Protein AF-A0A4P5XIX7-F1 (afdb_monomer_lite)

pLDDT: mean 83.9, std 16.47, range [36.38, 98.81]

Radius of gyration: 23.66 Å; chains: 1; bounding box: 92×47×56 Å

Structure (mmCIF, N/CA/C/O backbone):
data_AF-A0A4P5XIX7-F1
#
_entry.id   AF-A0A4P5XIX7-F1
#
loop_
_atom_site.group_PDB
_atom_site.id
_atom_site.type_symbol
_atom_site.label_atom_id
_atom_site.label_alt_id
_atom_site.label_comp_id
_atom_site.label_asym_id
_atom_site.label_entity_id
_atom_site.label_seq_id
_atom_site.pdbx_PDB_ins_code
_atom_site.Cartn_x
_atom_site.Cartn_y
_atom_site.Cartn_z
_atom_site.occupancy
_atom_site.B_iso_or_equiv
_atom_site.auth_seq_id
_atom_site.auth_comp_id
_atom_site.auth_asym_id
_atom_site.auth_atom_id
_atom_site.pdbx_PDB_model_num
ATOM 1 N N . MET A 1 1 ? 64.162 9.957 25.569 1.00 49.00 1 MET A N 1
ATOM 2 C CA . MET A 1 1 ? 62.850 9.818 26.236 1.00 49.00 1 MET A CA 1
ATOM 3 C C . MET A 1 1 ? 62.515 11.118 26.950 1.00 49.00 1 MET A C 1
ATOM 5 O O . MET A 1 1 ? 63.255 11.514 27.839 1.00 49.00 1 MET A O 1
ATOM 9 N N . LYS A 1 2 ? 61.442 11.793 26.528 1.00 36.38 2 LYS A N 1
ATOM 10 C CA . LYS A 1 2 ? 60.777 12.886 27.252 1.00 36.38 2 LYS A CA 1
ATOM 11 C C . LYS A 1 2 ? 59.268 12.661 27.089 1.00 36.38 2 LYS A C 1
ATOM 13 O O . LYS A 1 2 ? 58.839 12.551 25.942 1.00 36.38 2 LYS A O 1
ATOM 18 N N . PRO A 1 3 ? 58.485 12.537 28.171 1.00 46.50 3 PRO A N 1
ATOM 19 C CA . PRO A 1 3 ? 57.039 12.432 28.065 1.00 46.50 3 PRO A CA 1
ATOM 20 C C . PRO A 1 3 ? 56.465 13.833 27.833 1.00 46.50 3 PRO A C 1
ATOM 22 O O . PRO A 1 3 ? 56.773 14.761 28.578 1.00 46.50 3 PRO A O 1
ATOM 25 N N . ILE A 1 4 ? 55.648 13.994 26.793 1.00 52.25 4 ILE A N 1
ATOM 26 C CA . ILE A 1 4 ? 54.765 15.154 26.663 1.00 52.25 4 ILE A CA 1
ATOM 27 C C . ILE A 1 4 ? 53.408 14.708 27.195 1.00 52.25 4 ILE A C 1
ATOM 29 O O . ILE A 1 4 ? 52.627 14.056 26.509 1.00 52.25 4 ILE A O 1
ATOM 33 N N . THR A 1 5 ? 53.166 15.030 28.459 1.00 54.59 5 THR A N 1
ATOM 34 C CA . THR A 1 5 ? 51.846 15.056 29.080 1.00 54.59 5 THR A CA 1
ATOM 35 C C . THR A 1 5 ? 51.038 16.182 28.441 1.00 54.59 5 THR A C 1
ATOM 37 O O . THR A 1 5 ? 51.300 17.356 28.687 1.00 54.59 5 THR A O 1
ATOM 40 N N . THR A 1 6 ? 50.051 15.838 27.615 1.00 51.09 6 THR A N 1
ATOM 41 C CA . THR A 1 6 ? 48.985 16.770 27.225 1.00 51.09 6 THR A CA 1
ATOM 42 C C . THR A 1 6 ? 47.748 16.445 28.045 1.00 51.09 6 THR A C 1
ATOM 44 O O . THR A 1 6 ? 47.144 15.382 27.924 1.00 51.09 6 THR A O 1
ATOM 47 N N . ALA A 1 7 ? 47.448 17.363 28.955 1.00 46.56 7 ALA A N 1
ATOM 48 C CA . ALA A 1 7 ? 46.278 17.355 29.802 1.00 46.56 7 ALA A CA 1
ATOM 49 C C . ALA A 1 7 ? 45.048 17.871 29.038 1.00 46.56 7 ALA A C 1
ATOM 51 O O . ALA A 1 7 ? 45.153 18.776 28.215 1.00 46.56 7 ALA A O 1
ATOM 52 N N . SER A 1 8 ? 43.895 17.335 29.434 1.00 46.91 8 SER A N 1
ATOM 53 C CA . SER A 1 8 ? 42.603 18.025 29.494 1.00 46.91 8 SER A CA 1
ATOM 54 C C . SER A 1 8 ? 41.982 18.524 28.184 1.00 46.91 8 SER A C 1
ATOM 56 O O . SER A 1 8 ? 42.151 19.672 27.791 1.00 46.91 8 SER A O 1
ATOM 58 N N . ALA A 1 9 ? 41.084 17.707 27.629 1.00 44.94 9 ALA A N 1
ATOM 59 C CA . ALA A 1 9 ? 39.882 18.192 26.951 1.00 44.94 9 ALA A CA 1
ATOM 60 C C . ALA A 1 9 ? 38.659 17.542 27.619 1.00 44.94 9 ALA A C 1
ATOM 62 O O . ALA A 1 9 ? 38.122 16.535 27.166 1.00 44.94 9 ALA A O 1
ATOM 63 N N . LEU A 1 10 ? 38.281 18.095 28.771 1.00 47.22 10 LEU A N 1
ATOM 64 C CA . LEU A 1 10 ? 36.949 17.926 29.339 1.00 47.22 10 LEU A CA 1
ATOM 65 C C . LEU A 1 10 ? 36.051 19.005 28.710 1.00 47.22 10 LEU A C 1
ATOM 67 O O . LEU A 1 10 ? 36.521 20.119 28.493 1.00 47.22 10 LEU A O 1
ATOM 71 N N . VAL A 1 11 ? 34.760 18.689 28.558 1.00 42.78 11 VAL A N 1
ATOM 72 C CA . VAL A 1 11 ? 33.622 19.596 28.286 1.00 42.78 11 VAL A CA 1
ATOM 73 C C . VAL A 1 11 ? 33.247 19.774 26.804 1.00 42.78 11 VAL A C 1
ATOM 75 O O . VAL A 1 11 ? 33.810 20.604 26.104 1.00 42.78 11 VAL A O 1
ATOM 78 N N . LEU A 1 12 ? 32.228 19.031 26.344 1.00 38.41 12 LEU A N 1
ATOM 79 C CA . LEU A 1 12 ? 30.846 19.532 26.184 1.00 38.41 12 LEU A CA 1
ATOM 80 C C . LEU A 1 12 ? 29.948 18.416 25.587 1.00 38.41 12 LEU A C 1
ATOM 82 O O . LEU A 1 12 ? 29.744 18.340 24.382 1.00 38.41 12 LEU A O 1
ATOM 86 N N . VAL A 1 13 ? 29.403 17.526 26.423 1.00 49.31 13 VAL A N 1
ATOM 87 C CA . VAL A 1 13 ? 28.293 16.630 26.028 1.00 49.31 13 VAL A CA 1
ATOM 88 C C . VAL A 1 13 ? 27.171 16.809 27.045 1.00 49.31 13 VAL A C 1
ATOM 90 O O . VAL A 1 13 ? 26.978 16.001 27.945 1.00 49.31 13 VAL A O 1
ATOM 93 N N . ALA A 1 14 ? 26.477 17.937 26.957 1.00 46.91 14 ALA A N 1
ATOM 94 C CA . ALA A 1 14 ? 25.226 18.171 27.663 1.00 46.91 14 ALA A CA 1
ATOM 95 C C . ALA A 1 14 ? 24.378 19.149 26.844 1.00 46.91 14 ALA A C 1
ATOM 97 O O . ALA A 1 14 ? 24.901 20.131 26.326 1.00 46.91 14 ALA A O 1
ATOM 98 N N . ALA A 1 15 ? 23.076 18.868 26.779 1.00 39.16 15 ALA A N 1
ATOM 99 C CA . ALA A 1 15 ? 22.026 19.638 26.111 1.00 39.16 15 ALA A CA 1
ATOM 100 C C . ALA A 1 15 ? 21.822 19.430 24.594 1.00 39.16 15 ALA A C 1
ATOM 102 O O . ALA A 1 15 ? 21.484 20.367 23.881 1.00 39.16 15 ALA A O 1
ATOM 103 N N . PHE A 1 16 ? 21.820 18.179 24.125 1.00 43.12 16 PHE A N 1
ATOM 104 C CA . PHE A 1 16 ? 20.698 17.771 23.266 1.00 43.12 16 PHE A CA 1
ATOM 105 C C . PHE A 1 16 ? 19.614 17.213 24.184 1.00 43.12 16 PHE A C 1
ATOM 107 O O . PHE A 1 16 ? 19.434 16.005 24.320 1.00 43.12 16 PHE A O 1
ATOM 114 N N . ALA A 1 17 ? 18.934 18.111 24.903 1.00 44.06 17 ALA A N 1
ATOM 115 C CA . ALA A 1 17 ? 17.626 17.779 25.432 1.00 44.06 17 ALA A CA 1
ATOM 116 C C . ALA A 1 17 ? 16.786 17.445 24.203 1.00 44.06 17 ALA A C 1
ATOM 118 O O . ALA A 1 17 ? 16.511 18.320 23.384 1.00 44.06 17 ALA A O 1
ATOM 119 N N . ASN A 1 18 ? 16.506 16.156 24.028 1.00 43.44 18 ASN A N 1
ATOM 120 C CA . ASN A 1 18 ? 15.631 15.659 22.991 1.00 43.44 18 ASN A CA 1
ATOM 121 C C . ASN A 1 18 ? 14.335 16.465 23.079 1.00 43.44 18 ASN A C 1
ATOM 123 O O . ASN A 1 18 ? 13.481 16.185 23.920 1.00 43.44 18 ASN A O 1
ATOM 127 N N . ILE A 1 19 ? 14.160 17.438 22.187 1.00 39.16 19 ILE A N 1
ATOM 128 C CA . ILE A 1 19 ? 12.832 17.717 21.671 1.00 39.16 19 ILE A CA 1
ATOM 129 C C . ILE A 1 19 ? 12.496 16.423 20.940 1.00 39.16 19 ILE A C 1
ATOM 131 O O . ILE A 1 19 ? 12.791 16.259 19.759 1.00 39.16 19 ILE A O 1
ATOM 135 N N . ALA A 1 20 ? 11.998 15.441 21.693 1.00 48.22 20 ALA A N 1
ATOM 136 C CA . ALA A 1 20 ? 11.333 14.286 21.147 1.00 48.22 20 ALA A CA 1
ATOM 137 C C . ALA A 1 20 ? 10.089 14.868 20.486 1.00 48.22 20 ALA A C 1
ATOM 139 O O . ALA A 1 20 ? 9.033 14.971 21.106 1.00 48.22 20 ALA A O 1
ATOM 140 N N . ALA A 1 21 ? 10.258 15.369 19.260 1.00 57.25 21 ALA A N 1
ATOM 141 C CA . ALA A 1 21 ? 9.149 15.688 18.391 1.00 57.25 21 ALA A CA 1
ATOM 142 C C . ALA A 1 21 ? 8.264 14.449 18.441 1.00 57.25 21 ALA A C 1
ATOM 144 O O . ALA A 1 21 ? 8.763 13.352 18.158 1.00 57.25 21 ALA A O 1
ATOM 145 N N . ALA A 1 22 ? 7.037 14.625 18.942 1.00 66.50 22 ALA A N 1
ATOM 146 C CA . ALA A 1 22 ? 6.100 13.541 19.171 1.00 66.50 22 ALA A CA 1
ATOM 147 C C . ALA A 1 22 ? 6.074 12.693 17.901 1.00 66.50 22 ALA A C 1
ATOM 149 O O . ALA A 1 22 ? 5.642 13.157 16.844 1.00 66.50 22 ALA A O 1
ATOM 150 N N . GLN A 1 23 ? 6.672 11.503 17.978 1.00 74.94 23 GLN A N 1
ATOM 151 C CA . GLN A 1 23 ? 6.769 10.640 16.816 1.00 74.94 23 GLN A CA 1
ATOM 152 C C . GLN A 1 23 ? 5.346 10.237 16.436 1.00 74.94 23 GLN A C 1
ATOM 154 O O . GLN A 1 23 ? 4.524 10.028 17.335 1.00 74.94 23 GLN A O 1
ATOM 159 N N . PRO A 1 24 ? 5.032 10.126 15.137 1.00 87.38 24 PRO A N 1
ATOM 160 C CA . PRO A 1 24 ? 3.738 9.624 14.715 1.00 87.38 24 PRO A CA 1
ATOM 161 C C . PRO A 1 24 ? 3.407 8.307 15.432 1.00 87.38 24 PRO A C 1
ATOM 163 O O . PRO A 1 24 ? 4.195 7.362 15.431 1.00 87.38 24 PRO A O 1
ATOM 166 N N . GLU A 1 25 ? 2.235 8.243 16.063 1.00 94.50 25 GLU A N 1
ATOM 167 C CA . GLU A 1 25 ? 1.783 7.067 16.820 1.00 94.50 25 GLU A CA 1
ATOM 168 C C . GLU A 1 25 ? 1.271 5.940 15.913 1.00 94.50 25 GLU A C 1
ATOM 170 O O . GLU A 1 25 ? 0.718 4.940 16.370 1.00 94.50 25 GLU A O 1
ATOM 175 N N . SER A 1 26 ? 1.371 6.098 14.599 1.00 97.12 26 SER A N 1
ATOM 176 C CA . SER A 1 26 ? 0.981 5.088 13.627 1.00 97.12 26 SER A CA 1
ATOM 177 C C . SER A 1 26 ? 1.984 5.010 12.506 1.00 97.12 26 SER A C 1
ATOM 179 O O . SER A 1 26 ? 2.594 6.003 12.124 1.00 97.12 26 SER A O 1
ATOM 181 N N . ARG A 1 27 ? 2.129 3.808 11.964 1.00 97.56 27 ARG A N 1
ATOM 182 C CA . ARG A 1 27 ? 3.073 3.492 10.906 1.00 97.56 27 ARG A CA 1
ATOM 183 C C . ARG A 1 27 ? 2.343 2.840 9.746 1.00 97.56 27 ARG A C 1
ATOM 185 O O . ARG A 1 27 ? 1.534 1.940 9.965 1.00 97.56 27 ARG A O 1
ATOM 192 N N . VAL A 1 28 ? 2.659 3.271 8.533 1.00 97.75 28 VAL A N 1
ATOM 193 C CA . VAL A 1 28 ? 2.280 2.619 7.280 1.00 97.75 28 VAL A CA 1
ATOM 194 C C . VAL A 1 28 ? 3.568 2.196 6.586 1.00 97.75 28 VAL A C 1
ATOM 196 O O . VAL A 1 28 ? 4.376 3.040 6.218 1.00 97.75 28 VAL A O 1
ATOM 199 N N . GLN A 1 29 ? 3.771 0.894 6.432 1.00 98.44 29 GLN A N 1
ATOM 200 C CA . GLN A 1 29 ? 4.946 0.319 5.786 1.00 98.44 29 GLN A CA 1
ATOM 201 C C . GLN A 1 29 ? 4.549 -0.246 4.432 1.00 98.44 29 GLN A C 1
ATOM 203 O O . GLN A 1 29 ? 3.653 -1.093 4.347 1.00 98.44 29 GLN A O 1
ATOM 208 N N . LEU A 1 30 ? 5.241 0.184 3.386 1.00 98.75 30 LEU A N 1
ATOM 209 C CA . LEU A 1 30 ? 5.220 -0.500 2.109 1.00 98.75 30 LEU A CA 1
ATOM 210 C C . LEU A 1 30 ? 6.279 -1.596 2.141 1.00 98.75 30 LEU A C 1
ATOM 212 O O . LEU A 1 30 ? 7.381 -1.413 2.656 1.00 98.75 30 LEU A O 1
ATOM 216 N N . GLN A 1 31 ? 5.919 -2.766 1.633 1.00 98.81 31 GLN A N 1
ATOM 217 C CA . GLN A 1 31 ? 6.817 -3.910 1.570 1.00 98.81 31 GLN A CA 1
ATOM 218 C C . GLN A 1 31 ? 6.761 -4.535 0.188 1.00 98.81 31 GLN A C 1
ATOM 220 O O . GLN A 1 31 ? 5.714 -4.538 -0.457 1.00 98.81 31 GLN A O 1
ATOM 225 N N . VAL A 1 32 ? 7.883 -5.101 -0.224 1.00 98.81 32 VAL A N 1
ATOM 226 C CA . VAL A 1 32 ? 8.053 -5.898 -1.438 1.00 98.81 32 VAL A CA 1
ATOM 227 C C . VAL A 1 32 ? 8.444 -7.314 -1.031 1.00 98.81 32 VAL A C 1
ATOM 229 O O . VAL A 1 32 ? 9.087 -7.509 0.001 1.00 98.81 32 VAL A O 1
ATOM 232 N N . PHE A 1 33 ? 8.000 -8.319 -1.777 1.00 98.69 33 PHE A N 1
ATOM 233 C CA . PHE A 1 33 ? 8.353 -9.703 -1.477 1.00 98.69 33 PHE A CA 1
ATOM 234 C C . PHE A 1 33 ? 9.681 -10.068 -2.135 1.00 98.69 33 PHE A C 1
ATOM 236 O O . PHE A 1 33 ? 9.831 -9.932 -3.348 1.00 98.69 33 PHE A O 1
ATOM 243 N N . ASP A 1 34 ? 10.622 -10.562 -1.337 1.00 98.31 34 ASP A N 1
ATOM 244 C CA . ASP A 1 34 ? 11.872 -11.139 -1.808 1.00 98.31 34 ASP A CA 1
ATOM 245 C C . ASP A 1 34 ? 11.709 -12.663 -1.947 1.00 98.31 34 ASP A C 1
ATOM 247 O O . ASP A 1 34 ? 11.665 -13.370 -0.932 1.00 98.31 34 ASP A O 1
ATOM 251 N N . PRO A 1 35 ? 11.623 -13.205 -3.177 1.00 97.19 35 PRO A N 1
ATOM 252 C CA . PRO A 1 35 ? 11.483 -14.641 -3.380 1.00 97.19 35 PRO A CA 1
ATOM 253 C C . PRO A 1 35 ? 12.748 -15.425 -3.007 1.00 97.19 35 PRO A C 1
ATOM 255 O O . PRO A 1 35 ? 12.641 -16.607 -2.691 1.00 97.19 35 PRO A O 1
ATOM 258 N N . ALA A 1 36 ? 13.933 -14.800 -3.010 1.00 96.69 36 ALA A N 1
ATOM 259 C CA . ALA A 1 36 ? 15.178 -15.466 -2.630 1.00 96.69 36 ALA A CA 1
ATOM 260 C C . ALA A 1 36 ? 15.262 -15.674 -1.112 1.00 96.69 36 ALA A C 1
ATOM 262 O O . ALA A 1 36 ? 15.762 -16.700 -0.654 1.00 96.69 36 ALA A O 1
ATOM 263 N N . LEU A 1 37 ? 14.740 -14.720 -0.335 1.00 97.44 37 LEU A N 1
ATOM 264 C CA . LEU A 1 37 ? 14.645 -14.824 1.125 1.00 97.44 37 LEU A CA 1
ATOM 265 C C . LEU A 1 37 ? 13.329 -15.449 1.604 1.00 97.44 37 LEU A C 1
ATOM 267 O O . LEU A 1 37 ? 13.195 -15.745 2.791 1.00 97.44 37 LEU A O 1
ATOM 271 N N . ASN A 1 38 ? 12.362 -15.635 0.699 1.00 97.31 38 ASN A N 1
ATOM 272 C CA . ASN A 1 38 ? 10.987 -16.020 1.011 1.00 97.31 38 ASN A CA 1
ATOM 273 C C . ASN A 1 38 ? 10.386 -15.128 2.118 1.00 97.31 38 ASN A C 1
ATOM 275 O O . ASN A 1 38 ? 9.786 -15.611 3.081 1.00 97.31 38 ASN A O 1
ATOM 279 N N . ALA A 1 39 ? 10.608 -13.816 2.011 1.00 98.19 39 ALA A N 1
ATOM 280 C CA . ALA A 1 39 ? 10.281 -12.857 3.058 1.00 98.19 39 ALA A CA 1
ATOM 281 C C . ALA A 1 39 ? 9.812 -11.517 2.489 1.00 98.19 39 ALA A C 1
ATOM 283 O O . ALA A 1 39 ? 10.232 -11.082 1.421 1.00 98.19 39 ALA A O 1
ATOM 284 N N . TRP A 1 40 ? 8.965 -10.825 3.248 1.00 98.62 40 TRP A N 1
ATOM 285 C CA . TRP A 1 40 ? 8.597 -9.441 2.965 1.00 98.62 40 TRP A CA 1
ATOM 286 C C . TRP A 1 40 ? 9.672 -8.491 3.490 1.00 98.62 40 TRP A C 1
ATOM 288 O O . TRP A 1 40 ? 9.964 -8.481 4.688 1.00 98.62 40 TRP A O 1
ATOM 298 N N . THR A 1 41 ? 10.227 -7.669 2.607 1.00 98.56 41 THR A N 1
ATOM 299 C CA . THR A 1 41 ? 11.295 -6.705 2.896 1.00 98.56 41 THR A CA 1
ATOM 300 C C . THR A 1 41 ? 10.866 -5.295 2.472 1.00 98.56 41 THR A C 1
ATOM 302 O O . THR A 1 41 ? 9.762 -5.086 1.971 1.00 98.56 41 THR A O 1
ATOM 305 N N . ASN A 1 42 ? 11.713 -4.293 2.706 1.00 98.06 42 ASN A N 1
ATOM 306 C CA . ASN A 1 42 ? 11.527 -2.927 2.199 1.00 98.06 42 ASN A CA 1
ATOM 307 C C . ASN A 1 42 ? 12.339 -2.653 0.921 1.00 98.06 42 ASN A C 1
ATOM 309 O O . ASN A 1 42 ? 12.260 -1.559 0.368 1.00 98.06 42 ASN A O 1
ATOM 313 N N . SER A 1 43 ? 13.150 -3.609 0.469 1.00 98.44 43 SER A N 1
ATOM 314 C CA . SER A 1 43 ? 13.955 -3.466 -0.736 1.00 98.44 43 SER A CA 1
ATOM 315 C C . SER A 1 43 ? 14.276 -4.821 -1.349 1.00 98.44 43 SER A C 1
ATOM 317 O O . SER A 1 43 ? 14.610 -5.755 -0.617 1.00 98.44 43 SER A O 1
ATOM 319 N N . ILE A 1 44 ? 14.207 -4.914 -2.677 1.00 98.19 44 ILE A N 1
ATOM 320 C CA . ILE A 1 44 ? 14.632 -6.091 -3.445 1.00 98.19 44 ILE A CA 1
ATOM 321 C C . ILE A 1 44 ? 15.386 -5.677 -4.705 1.00 98.19 44 ILE A C 1
ATOM 323 O O . ILE A 1 44 ? 15.221 -4.562 -5.199 1.00 98.19 44 ILE A O 1
ATOM 327 N N . ASN A 1 45 ? 16.152 -6.611 -5.266 1.00 97.00 45 ASN A N 1
ATOM 328 C CA . ASN A 1 45 ? 16.603 -6.519 -6.650 1.00 97.00 45 ASN A CA 1
ATOM 329 C C . ASN A 1 45 ? 15.608 -7.262 -7.548 1.00 97.00 45 ASN A C 1
ATOM 331 O O . ASN A 1 45 ? 15.250 -8.401 -7.246 1.00 97.00 45 ASN A O 1
ATOM 335 N N . ALA A 1 46 ? 15.197 -6.649 -8.654 1.00 96.75 46 ALA A N 1
ATOM 336 C CA . ALA A 1 46 ? 14.333 -7.276 -9.648 1.00 96.75 46 ALA A CA 1
ATOM 337 C C . ALA A 1 46 ? 14.890 -7.051 -11.057 1.00 96.75 46 ALA A C 1
ATOM 339 O O . ALA A 1 46 ? 15.418 -5.984 -11.369 1.00 96.75 46 ALA A O 1
ATOM 340 N N . ALA A 1 47 ? 14.779 -8.064 -11.915 1.00 94.75 47 ALA A N 1
ATOM 341 C CA . ALA A 1 47 ? 15.149 -7.935 -13.320 1.00 94.75 47 ALA A CA 1
ATOM 342 C C . ALA A 1 47 ? 13.995 -7.309 -14.129 1.00 94.75 47 ALA A C 1
ATOM 344 O O . ALA A 1 47 ? 12.832 -7.502 -13.756 1.00 94.75 47 ALA A O 1
ATOM 345 N N . PRO A 1 48 ? 14.269 -6.634 -15.259 1.00 95.06 48 PRO A N 1
ATOM 346 C CA . PRO A 1 48 ? 13.234 -6.287 -16.235 1.00 95.06 48 PRO A CA 1
ATOM 347 C C . PRO A 1 48 ? 12.355 -7.498 -16.594 1.00 95.06 48 PRO A C 1
ATOM 349 O O . PRO A 1 48 ? 12.833 -8.634 -16.628 1.00 95.06 48 PRO A O 1
ATOM 352 N N . GLY A 1 49 ? 11.058 -7.276 -16.812 1.00 95.56 49 GLY A N 1
ATOM 353 C CA . GLY A 1 49 ? 10.063 -8.325 -17.069 1.00 95.56 49 GLY A CA 1
ATOM 354 C C . GLY A 1 49 ? 9.619 -9.117 -15.833 1.00 95.56 49 GLY A C 1
ATOM 355 O O . GLY A 1 49 ? 8.756 -9.989 -15.942 1.00 95.56 49 GLY A O 1
ATOM 356 N N . SER A 1 50 ? 10.194 -8.853 -14.654 1.00 97.38 50 SER A N 1
ATOM 357 C CA . SER A 1 50 ? 9.805 -9.551 -13.426 1.00 97.38 50 SER A CA 1
ATOM 358 C C . SER A 1 50 ? 8.436 -9.106 -12.925 1.00 97.38 50 SER A C 1
ATOM 360 O O . SER A 1 50 ? 8.002 -7.970 -13.111 1.00 97.38 50 SER A O 1
ATOM 362 N N . ARG A 1 51 ? 7.792 -10.001 -12.180 1.00 98.06 51 ARG A N 1
ATOM 363 C CA . ARG A 1 51 ? 6.642 -9.684 -11.339 1.00 98.06 51 ARG A CA 1
ATOM 364 C C . ARG A 1 51 ? 7.107 -9.461 -9.906 1.00 98.06 51 ARG A C 1
ATOM 366 O O . ARG A 1 51 ? 7.704 -10.355 -9.313 1.00 98.06 51 ARG A O 1
ATOM 373 N N . VAL A 1 52 ? 6.795 -8.297 -9.349 1.00 98.62 52 VAL A N 1
ATOM 374 C CA . VAL A 1 52 ? 7.128 -7.925 -7.972 1.00 98.62 52 VAL A CA 1
ATOM 375 C C . VAL A 1 52 ? 5.859 -7.810 -7.144 1.00 98.62 52 VAL A C 1
ATOM 377 O O . VAL A 1 52 ? 5.034 -6.924 -7.362 1.00 98.62 52 VAL A O 1
ATOM 380 N N . GLU A 1 53 ? 5.713 -8.691 -6.162 1.00 98.75 53 GLU A N 1
ATOM 381 C CA . GLU A 1 53 ? 4.638 -8.614 -5.177 1.00 98.75 53 GLU A CA 1
ATOM 382 C C . GLU A 1 53 ? 4.930 -7.495 -4.176 1.00 98.75 53 GLU A C 1
ATOM 384 O O . GLU A 1 53 ? 6.051 -7.369 -3.678 1.00 98.75 53 GLU A O 1
ATOM 389 N N . TRP A 1 54 ? 3.917 -6.700 -3.845 1.00 98.75 54 TRP A N 1
ATOM 390 C CA . TRP A 1 54 ? 4.020 -5.636 -2.853 1.00 98.75 54 TRP A CA 1
ATOM 391 C C . TRP A 1 54 ? 2.783 -5.596 -1.95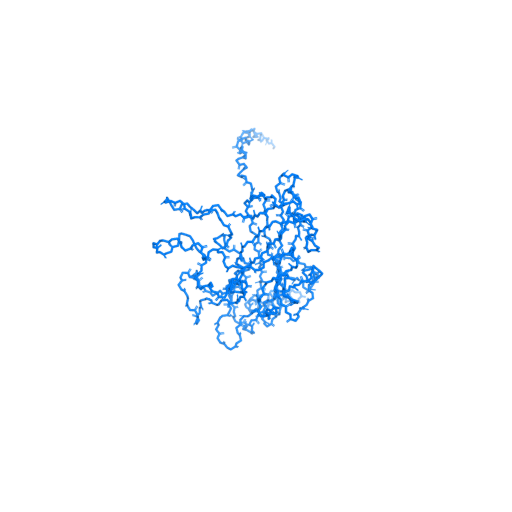8 1.00 98.75 54 TRP A C 1
ATOM 393 O O . TRP A 1 54 ? 1.703 -6.069 -2.318 1.00 98.75 54 TRP A O 1
ATOM 403 N N . ARG A 1 55 ? 2.926 -5.032 -0.762 1.00 98.38 55 ARG A N 1
ATOM 404 C CA . ARG A 1 55 ? 1.828 -4.893 0.197 1.00 98.38 55 ARG A CA 1
ATOM 405 C C . ARG A 1 55 ? 1.968 -3.652 1.059 1.00 98.38 55 ARG A C 1
ATOM 407 O O . ARG A 1 55 ? 3.030 -3.037 1.121 1.00 98.38 55 ARG A O 1
ATOM 414 N N . VAL A 1 56 ? 0.882 -3.320 1.744 1.00 98.19 56 VAL A N 1
ATOM 415 C CA . VAL A 1 56 ? 0.810 -2.213 2.699 1.00 98.19 56 VAL A CA 1
ATOM 416 C C . VAL A 1 56 ? 0.447 -2.781 4.058 1.00 98.19 56 VAL A C 1
ATOM 418 O O . VAL A 1 56 ? -0.563 -3.474 4.197 1.00 98.19 56 VAL A O 1
ATOM 421 N N . ARG A 1 57 ? 1.270 -2.476 5.056 1.00 97.56 57 ARG A N 1
ATOM 422 C CA . ARG A 1 57 ? 1.128 -2.936 6.435 1.00 97.56 57 ARG A CA 1
ATOM 423 C C . ARG A 1 57 ? 0.965 -1.747 7.366 1.00 97.56 57 ARG A C 1
ATOM 425 O O . ARG A 1 57 ? 1.646 -0.742 7.191 1.00 97.56 57 ARG A O 1
ATOM 432 N N . VAL A 1 58 ? 0.093 -1.859 8.360 1.00 97.06 58 VAL A N 1
ATOM 433 C CA . VAL A 1 58 ? -0.146 -0.789 9.331 1.00 97.06 58 VAL A CA 1
ATOM 434 C C . VAL A 1 58 ? 0.039 -1.261 10.765 1.00 97.06 58 VAL A C 1
ATOM 436 O O . VAL A 1 58 ? -0.285 -2.401 11.105 1.00 97.06 58 VAL A O 1
ATOM 439 N N . SER A 1 59 ? 0.546 -0.362 11.604 1.00 97.62 59 SER A N 1
ATOM 440 C CA . SER A 1 59 ? 0.753 -0.595 13.035 1.00 97.62 59 SER A CA 1
ATOM 441 C C . SER A 1 59 ? 0.459 0.669 13.843 1.00 97.62 59 SER A C 1
ATOM 443 O O . SER A 1 59 ? 0.767 1.776 13.402 1.00 97.62 59 SER A O 1
ATOM 445 N N . TYR A 1 60 ? -0.086 0.506 15.045 1.00 97.50 60 TYR A N 1
ATOM 446 C CA . TYR A 1 60 ? -0.166 1.529 16.082 1.00 97.50 60 TYR A CA 1
ATOM 447 C C . TYR A 1 60 ? 1.078 1.422 16.962 1.00 97.50 60 TYR A C 1
ATOM 449 O O . TYR A 1 60 ? 1.331 0.380 17.553 1.00 97.50 60 TYR A O 1
ATOM 457 N N . THR A 1 61 ? 1.869 2.479 17.062 1.00 96.56 61 THR A N 1
ATOM 458 C CA . THR A 1 61 ? 3.098 2.516 17.872 1.00 96.56 61 THR A CA 1
ATOM 459 C C . THR A 1 61 ? 3.001 3.499 19.036 1.00 96.56 61 THR A C 1
ATOM 461 O O . THR A 1 61 ? 3.999 3.747 19.708 1.00 96.56 61 THR A O 1
ATOM 464 N N . GLY A 1 62 ? 1.820 4.083 19.262 1.00 95.31 62 GLY A N 1
ATOM 465 C CA . GLY A 1 62 ? 1.566 4.975 20.388 1.00 95.31 62 GLY A CA 1
ATOM 466 C C . GLY A 1 62 ? 1.413 4.242 21.720 1.00 95.31 62 GLY A C 1
ATOM 467 O O . GLY A 1 62 ? 1.433 3.013 21.803 1.00 95.31 62 GLY A O 1
ATOM 468 N N . THR A 1 63 ? 1.259 5.019 22.788 1.00 95.62 63 THR A N 1
ATOM 469 C CA . THR A 1 63 ? 1.223 4.517 24.171 1.00 95.62 63 THR A CA 1
ATOM 470 C C . THR A 1 63 ? -0.192 4.261 24.695 1.00 95.62 63 THR A C 1
ATOM 472 O O . THR A 1 63 ? -0.341 3.730 25.795 1.00 95.62 63 THR A O 1
ATOM 475 N N . ASN A 1 64 ? -1.243 4.609 23.938 1.00 95.38 64 ASN A N 1
ATOM 476 C CA . ASN A 1 64 ? -2.624 4.398 24.368 1.00 95.38 64 ASN A CA 1
ATOM 477 C C . ASN A 1 64 ? -2.998 2.910 24.317 1.00 95.38 64 ASN A C 1
ATOM 479 O O . ASN A 1 64 ? -3.240 2.344 23.252 1.00 95.38 64 ASN A O 1
ATOM 483 N N . THR A 1 65 ? -3.109 2.288 25.487 1.00 95.75 65 THR A N 1
ATOM 484 C CA . THR A 1 65 ? -3.426 0.862 25.639 1.00 95.75 65 THR A CA 1
ATOM 485 C C . THR A 1 65 ? -4.896 0.514 25.397 1.00 95.75 65 THR A C 1
ATOM 487 O O . THR A 1 65 ? -5.225 -0.666 25.324 1.00 95.75 65 THR A O 1
ATOM 490 N N . ASN A 1 66 ? -5.782 1.505 25.241 1.00 96.19 66 ASN A N 1
ATOM 491 C CA . ASN A 1 66 ? -7.190 1.262 24.907 1.00 96.19 66 ASN A CA 1
ATOM 492 C C . ASN A 1 66 ? -7.401 0.975 23.411 1.00 96.19 66 ASN A C 1
ATOM 494 O O . ASN A 1 66 ? -8.485 0.554 23.013 1.00 96.19 66 ASN A O 1
ATOM 498 N N . VAL A 1 67 ? -6.395 1.222 22.566 1.00 96.94 67 VAL A N 1
ATOM 499 C CA . VAL A 1 67 ? -6.449 0.902 21.136 1.00 96.94 67 VAL A CA 1
ATOM 500 C C . VAL A 1 67 ? -6.403 -0.614 20.945 1.00 96.94 67 VAL A C 1
ATOM 502 O O . VAL A 1 67 ? -5.496 -1.273 21.445 1.00 96.94 67 VAL A O 1
ATOM 505 N N . PHE A 1 68 ? -7.353 -1.170 20.188 1.00 96.06 68 PHE A N 1
ATOM 506 C CA . PHE A 1 68 ? -7.433 -2.625 19.983 1.00 96.06 68 PHE A CA 1
ATOM 507 C C . PHE A 1 68 ? -7.690 -3.063 18.533 1.00 96.06 68 PHE A C 1
ATOM 509 O O . PHE A 1 68 ? -7.557 -4.249 18.236 1.00 96.06 68 PHE A O 1
ATOM 516 N N . ALA A 1 69 ? -8.057 -2.152 17.627 1.00 95.19 69 ALA A N 1
ATOM 517 C CA . ALA A 1 69 ? -8.287 -2.469 16.216 1.00 95.19 69 ALA A CA 1
ATOM 518 C C . ALA A 1 69 ? -8.063 -1.251 15.310 1.00 95.19 69 ALA A C 1
ATOM 520 O O . ALA A 1 69 ? -8.242 -0.110 15.744 1.00 95.19 69 ALA A O 1
ATOM 521 N N . LEU A 1 70 ? -7.743 -1.481 14.034 1.00 94.31 70 LEU A N 1
ATOM 522 C CA . LEU A 1 70 ? -7.768 -0.429 13.016 1.00 94.31 70 LEU A CA 1
ATOM 523 C C . LEU A 1 70 ? -9.195 0.126 12.875 1.00 94.31 70 LEU A C 1
ATOM 525 O O . LEU A 1 70 ? -10.154 -0.627 12.715 1.00 94.31 70 LEU A O 1
ATOM 529 N N . GLY A 1 71 ? -9.342 1.448 12.924 1.00 92.62 71 GLY A N 1
ATOM 530 C CA . GLY A 1 71 ? -10.594 2.131 12.597 1.00 92.62 71 GLY A CA 1
ATOM 531 C C . GLY A 1 71 ? -10.691 2.429 11.104 1.00 92.62 71 GLY A C 1
ATOM 532 O O . GLY A 1 71 ? -11.660 2.052 10.441 1.00 92.62 71 GLY A O 1
ATOM 533 N N . GLY A 1 72 ? -9.665 3.076 10.557 1.00 91.31 72 GLY A N 1
ATOM 534 C CA . GLY A 1 72 ? -9.715 3.588 9.196 1.00 91.31 72 GLY A CA 1
ATOM 535 C C . GLY A 1 72 ? -8.434 4.262 8.732 1.00 91.31 72 GLY A C 1
ATOM 536 O O . GLY A 1 72 ? -7.821 5.030 9.473 1.00 91.31 72 GLY A O 1
ATOM 537 N N . LEU A 1 73 ? -8.087 4.012 7.475 1.00 91.31 73 LEU A N 1
ATOM 538 C CA . LEU A 1 73 ? -7.032 4.669 6.722 1.00 91.31 73 LEU A CA 1
ATOM 539 C C . LEU A 1 73 ? -7.499 4.870 5.274 1.00 91.31 73 LEU A C 1
ATOM 541 O O . LEU A 1 73 ? -8.069 3.964 4.661 1.00 91.31 73 LEU A O 1
ATOM 545 N N . ARG A 1 74 ? -7.217 6.048 4.717 1.00 90.81 74 ARG A N 1
ATOM 546 C CA . ARG A 1 74 ? -7.295 6.324 3.275 1.00 90.81 74 ARG A CA 1
ATOM 547 C C . ARG A 1 74 ? -5.935 6.784 2.792 1.00 90.81 74 ARG A C 1
ATOM 549 O O . ARG A 1 74 ? -5.292 7.547 3.506 1.00 90.81 74 ARG A O 1
ATOM 556 N N . TYR A 1 75 ? -5.516 6.299 1.630 1.00 92.94 75 TYR A N 1
ATOM 557 C CA . TYR A 1 75 ? -4.185 6.558 1.086 1.00 92.94 75 TYR A CA 1
ATOM 558 C C . TYR A 1 75 ? -4.118 6.224 -0.409 1.00 92.94 75 TYR A C 1
ATOM 560 O O . TYR A 1 75 ? -4.965 5.489 -0.922 1.00 92.94 75 TYR A O 1
ATOM 568 N N . GLN A 1 76 ? -3.116 6.746 -1.118 1.00 94.19 76 GLN A N 1
ATOM 569 C CA . GLN A 1 76 ? -2.877 6.444 -2.534 1.00 94.19 76 GLN A CA 1
ATOM 570 C C . GLN A 1 76 ? -1.425 5.992 -2.727 1.00 94.19 76 GLN A C 1
ATOM 572 O O . GLN A 1 76 ? -0.535 6.838 -2.709 1.00 94.19 76 GLN A O 1
ATOM 577 N N . PRO A 1 77 ? -1.163 4.684 -2.906 1.00 96.81 77 PRO A N 1
ATOM 578 C CA . PRO A 1 77 ? 0.160 4.210 -3.288 1.00 96.81 77 PRO A CA 1
ATOM 579 C C . PRO A 1 77 ? 0.614 4.829 -4.610 1.00 96.81 77 PRO A C 1
ATOM 581 O O . PRO A 1 77 ? -0.156 4.872 -5.577 1.00 96.81 77 PRO A O 1
ATOM 584 N N . THR A 1 78 ? 1.863 5.266 -4.666 1.00 96.94 78 THR A N 1
ATOM 585 C CA . THR A 1 78 ? 2.528 5.760 -5.870 1.00 96.94 78 THR A CA 1
ATOM 586 C C . THR A 1 78 ? 3.789 4.959 -6.142 1.00 96.94 78 THR A C 1
ATOM 588 O O . THR A 1 78 ? 4.378 4.371 -5.240 1.00 96.94 78 THR A O 1
ATOM 591 N N . PHE A 1 79 ? 4.191 4.934 -7.406 1.00 97.94 79 PHE A N 1
ATOM 592 C CA . PHE A 1 79 ? 5.399 4.275 -7.874 1.00 97.94 79 PHE A CA 1
ATOM 593 C C . PHE A 1 79 ? 6.162 5.282 -8.721 1.00 97.94 79 PHE A C 1
ATOM 595 O O . PHE A 1 79 ? 5.595 5.799 -9.686 1.00 97.94 79 PHE A O 1
ATOM 602 N N . SER A 1 80 ? 7.400 5.590 -8.349 1.00 96.69 80 SER A N 1
ATOM 603 C CA . SER A 1 80 ? 8.277 6.490 -9.105 1.00 96.69 80 SER A CA 1
ATOM 604 C C . SER A 1 80 ? 9.079 5.742 -10.171 1.00 96.69 80 SER A C 1
ATOM 606 O O . SER A 1 80 ? 9.241 4.526 -10.094 1.00 96.69 80 SER A O 1
ATOM 608 N N . ASN A 1 81 ? 9.621 6.479 -11.144 1.00 95.31 81 ASN A N 1
ATOM 609 C CA . ASN A 1 81 ? 10.515 5.958 -12.188 1.00 95.31 81 ASN A CA 1
ATOM 610 C C . ASN A 1 81 ? 9.933 4.762 -12.955 1.00 95.31 81 ASN A C 1
ATOM 612 O O . ASN A 1 81 ? 10.652 3.842 -13.349 1.00 95.31 81 ASN A O 1
ATOM 616 N N . ILE A 1 82 ? 8.616 4.783 -13.141 1.00 96.00 82 ILE A N 1
ATOM 617 C CA . ILE A 1 82 ? 7.889 3.784 -13.913 1.00 96.00 82 ILE A CA 1
ATOM 618 C C . ILE A 1 82 ? 8.181 3.990 -15.398 1.00 96.00 82 ILE A C 1
ATOM 620 O O . ILE A 1 82 ? 8.160 5.117 -15.889 1.00 96.00 82 ILE A O 1
ATOM 624 N N . ASP A 1 83 ? 8.400 2.906 -16.129 1.00 94.19 83 ASP A N 1
ATOM 625 C CA . ASP A 1 83 ? 8.365 2.936 -17.585 1.00 94.19 83 ASP A CA 1
ATOM 626 C C . ASP A 1 83 ? 6.920 3.113 -18.069 1.00 94.19 83 ASP A C 1
ATOM 628 O O . ASP A 1 83 ? 6.065 2.256 -17.852 1.00 94.19 83 ASP A O 1
ATOM 632 N N . ASN A 1 84 ? 6.649 4.258 -18.692 1.00 91.38 84 ASN A N 1
ATOM 633 C CA . ASN A 1 84 ? 5.339 4.646 -19.216 1.00 91.38 84 ASN A CA 1
ATOM 634 C C . ASN A 1 84 ? 5.329 4.735 -20.750 1.00 91.38 84 ASN A C 1
ATOM 636 O O . ASN A 1 84 ? 4.403 5.323 -21.305 1.00 91.38 84 ASN A O 1
ATOM 640 N N . THR A 1 85 ? 6.352 4.206 -21.426 1.00 87.44 85 THR A N 1
ATOM 641 C CA . THR A 1 85 ? 6.543 4.378 -22.871 1.00 87.44 85 THR A CA 1
ATOM 642 C C . THR A 1 85 ? 6.568 3.042 -23.610 1.00 87.44 85 THR A C 1
ATOM 644 O O . THR A 1 85 ? 6.968 2.015 -23.073 1.00 87.44 85 THR A O 1
ATOM 647 N N . GLY A 1 86 ? 6.143 3.050 -24.875 1.00 84.94 86 GLY A N 1
ATOM 648 C CA . GLY A 1 86 ? 6.210 1.869 -25.740 1.00 84.94 86 GLY A CA 1
ATOM 649 C C . GLY A 1 86 ? 5.180 0.766 -25.425 1.00 84.94 86 GLY A C 1
ATOM 650 O O . GLY A 1 86 ? 4.236 0.977 -24.665 1.00 84.94 86 GLY A O 1
ATOM 651 N N . PRO A 1 87 ? 5.309 -0.413 -26.065 1.00 84.44 87 PRO A N 1
ATOM 652 C CA . PRO A 1 87 ? 4.320 -1.493 -25.968 1.00 84.44 87 PRO A CA 1
ATOM 653 C C . PRO A 1 87 ? 4.433 -2.344 -24.693 1.00 84.44 87 PRO A C 1
ATOM 655 O O . PRO A 1 87 ? 3.477 -3.031 -24.347 1.00 84.44 87 PRO A O 1
ATOM 658 N N . ASN A 1 88 ? 5.580 -2.305 -24.007 1.00 89.44 88 ASN A N 1
ATOM 659 C CA . ASN A 1 88 ? 5.881 -3.128 -22.834 1.00 89.44 88 ASN A CA 1
ATOM 660 C C . ASN A 1 88 ? 6.207 -2.229 -21.637 1.00 89.44 88 ASN A C 1
ATOM 662 O O . ASN A 1 88 ? 7.342 -2.223 -21.186 1.00 89.44 88 ASN A O 1
ATOM 666 N N . PHE A 1 89 ? 5.244 -1.450 -21.155 1.00 94.00 89 PHE A N 1
ATOM 667 C CA . PHE A 1 89 ? 5.425 -0.557 -20.007 1.00 94.00 89 PHE A CA 1
ATOM 668 C C . PHE A 1 89 ? 5.263 -1.292 -18.661 1.00 94.00 89 PHE A C 1
ATOM 670 O O . PHE A 1 89 ? 4.696 -2.384 -18.601 1.00 94.00 89 PHE A O 1
ATOM 677 N N . ASP A 1 90 ? 5.708 -0.673 -17.565 1.00 96.62 90 ASP A N 1
ATOM 678 C CA . ASP A 1 90 ? 5.440 -1.166 -16.206 1.00 96.62 90 ASP A CA 1
ATOM 679 C C . ASP A 1 90 ? 3.937 -1.108 -15.919 1.00 96.62 90 ASP A C 1
ATOM 681 O O . ASP A 1 90 ? 3.340 -0.051 -16.113 1.00 96.62 90 ASP A O 1
ATOM 685 N N . ASP A 1 91 ? 3.305 -2.161 -15.401 1.00 96.81 91 ASP A N 1
ATOM 686 C CA . ASP A 1 91 ? 1.867 -2.165 -15.087 1.00 96.81 91 ASP A CA 1
ATOM 687 C C . ASP A 1 91 ? 1.532 -2.846 -13.761 1.00 96.81 91 ASP A C 1
ATOM 689 O O . ASP A 1 91 ? 2.343 -3.559 -13.181 1.00 96.81 91 ASP A O 1
ATOM 693 N N . LEU A 1 92 ? 0.322 -2.631 -13.254 1.00 97.81 92 LEU A N 1
ATOM 694 C CA . LEU A 1 92 ? -0.164 -3.335 -12.070 1.00 97.81 92 LEU A CA 1
ATOM 695 C C . LEU A 1 92 ? -0.967 -4.569 -12.479 1.00 97.81 92 LEU A C 1
ATOM 697 O O . LEU A 1 92 ? -1.748 -4.540 -13.428 1.00 97.81 92 LEU A O 1
ATOM 701 N N . ALA A 1 93 ? -0.788 -5.661 -11.738 1.00 97.88 93 ALA A N 1
ATOM 702 C CA . ALA A 1 93 ? -1.563 -6.877 -11.949 1.00 97.88 93 ALA A CA 1
ATOM 703 C C . ALA A 1 93 ? -3.075 -6.636 -11.729 1.00 97.88 93 ALA A C 1
ATOM 705 O O . ALA A 1 93 ? -3.455 -5.697 -11.020 1.00 97.88 93 ALA A O 1
ATOM 706 N N . PRO A 1 94 ? -3.958 -7.487 -12.291 1.00 97.19 94 PRO A N 1
ATOM 707 C CA . PRO A 1 94 ? -5.397 -7.247 -12.287 1.00 97.19 94 PRO A CA 1
ATOM 708 C C . PRO A 1 94 ? -6.001 -7.028 -10.898 1.00 97.19 94 PRO A C 1
ATOM 710 O O . PRO A 1 94 ? -5.734 -7.763 -9.940 1.00 97.19 94 PRO A O 1
ATOM 713 N N . TRP A 1 95 ? -6.898 -6.048 -10.806 1.00 95.50 95 TRP A N 1
ATOM 714 C CA . TRP A 1 95 ? -7.659 -5.797 -9.591 1.00 95.50 95 TRP A CA 1
ATOM 715 C C . TRP A 1 95 ? -8.764 -6.833 -9.406 1.00 95.50 95 TRP A C 1
ATOM 717 O O . TRP A 1 95 ? -9.574 -7.088 -10.302 1.00 95.50 95 TRP A O 1
ATOM 727 N N . ARG A 1 96 ? -8.840 -7.397 -8.203 1.00 93.25 96 ARG A N 1
ATOM 728 C CA . ARG A 1 96 ? -9.906 -8.302 -7.786 1.00 93.25 96 ARG A CA 1
ATOM 729 C C . ARG A 1 96 ? -11.245 -7.598 -7.960 1.00 93.25 96 ARG A C 1
ATOM 731 O O . ARG A 1 96 ? -11.414 -6.452 -7.547 1.00 93.25 96 ARG A O 1
ATOM 738 N N . ASN A 1 97 ? -12.176 -8.281 -8.625 1.00 89.56 97 ASN A N 1
ATOM 739 C CA . ASN A 1 97 ? -13.497 -7.747 -8.951 1.00 89.56 97 ASN A CA 1
ATOM 740 C C . ASN A 1 97 ? -13.454 -6.362 -9.646 1.00 89.56 97 ASN A C 1
ATOM 742 O O . ASN A 1 97 ? -14.238 -5.466 -9.324 1.00 89.56 97 ASN A O 1
ATOM 746 N N . GLY A 1 98 ? -12.482 -6.152 -10.544 1.00 89.62 98 GLY A N 1
ATOM 747 C CA . GLY A 1 98 ? -12.316 -4.894 -11.282 1.00 89.62 98 GLY A CA 1
ATOM 748 C C . GLY A 1 98 ? -11.965 -3.692 -10.401 1.00 89.62 98 GLY A C 1
ATOM 749 O O . GLY A 1 98 ? -12.188 -2.557 -10.806 1.00 89.62 98 GLY A O 1
ATOM 750 N N . GLY A 1 99 ? -11.465 -3.930 -9.184 1.00 88.44 99 GLY A N 1
ATOM 751 C CA . GLY A 1 99 ? -11.089 -2.880 -8.240 1.00 88.44 99 GLY A CA 1
ATOM 752 C C . GLY A 1 99 ? -12.221 -2.418 -7.335 1.00 88.44 99 GLY A C 1
ATOM 753 O O . GLY A 1 99 ? -11.991 -1.557 -6.490 1.00 88.44 99 GLY A O 1
ATOM 754 N N . ASN A 1 100 ? -13.422 -2.986 -7.459 1.00 86.44 100 ASN A N 1
ATOM 755 C CA . ASN A 1 100 ? -14.519 -2.699 -6.540 1.00 86.44 100 ASN A CA 1
ATOM 756 C C . ASN A 1 100 ? -14.177 -3.195 -5.135 1.00 86.44 100 ASN A C 1
ATOM 758 O O . ASN A 1 100 ? -14.011 -4.393 -4.922 1.00 86.44 100 ASN A O 1
ATOM 762 N N . GLN A 1 101 ? -14.128 -2.280 -4.170 1.00 76.44 101 GLN A N 1
ATOM 763 C CA . GLN A 1 101 ? -13.863 -2.595 -2.769 1.00 76.44 101 GLN A CA 1
ATOM 764 C C . GLN A 1 101 ? -15.161 -2.674 -1.957 1.00 76.44 101 GLN A C 1
ATOM 766 O O . GLN A 1 101 ? -16.010 -1.783 -2.037 1.00 76.44 101 GLN A O 1
ATOM 771 N N . GLY A 1 102 ? -15.297 -3.698 -1.109 1.00 73.44 102 GLY A N 1
ATOM 772 C CA . GLY A 1 102 ? -16.323 -3.715 -0.063 1.00 73.44 102 GLY A CA 1
ATOM 773 C C . GLY A 1 102 ? -16.789 -5.105 0.347 1.00 73.44 102 GLY A C 1
ATOM 774 O O . GLY A 1 102 ? -17.173 -5.910 -0.488 1.00 73.44 102 GLY A O 1
ATOM 775 N N . ASN A 1 103 ? -16.873 -5.361 1.652 1.00 65.50 103 ASN A N 1
ATOM 776 C CA . ASN A 1 103 ? -17.204 -6.687 2.194 1.00 65.50 103 ASN A CA 1
ATOM 777 C C . ASN A 1 103 ? -18.585 -7.218 1.790 1.00 65.50 103 ASN A C 1
ATOM 779 O O . ASN A 1 103 ? -18.793 -8.425 1.812 1.00 65.50 103 ASN A O 1
ATOM 783 N N . GLY A 1 104 ? -19.520 -6.331 1.432 1.00 66.62 104 GLY A N 1
ATOM 784 C CA . GLY A 1 104 ? -20.834 -6.718 0.913 1.00 66.62 104 GLY A CA 1
ATOM 785 C C . GLY A 1 104 ? -20.812 -7.218 -0.535 1.00 66.62 104 GLY A C 1
ATOM 786 O O . GLY A 1 104 ? -21.834 -7.685 -1.024 1.00 66.62 104 GLY A O 1
ATOM 787 N N . ILE A 1 105 ? -19.673 -7.117 -1.226 1.00 76.69 105 ILE A N 1
ATOM 788 C CA . ILE A 1 105 ? -19.492 -7.597 -2.593 1.00 76.69 105 ILE A CA 1
ATOM 789 C C . ILE A 1 105 ? -18.692 -8.905 -2.523 1.00 76.69 105 ILE A C 1
ATOM 791 O O . ILE A 1 105 ? -17.517 -8.867 -2.137 1.00 76.69 105 ILE A O 1
ATOM 795 N N . PRO A 1 106 ? -19.291 -10.059 -2.869 1.00 79.88 106 PRO A N 1
ATOM 796 C CA . PRO A 1 106 ? -18.594 -11.340 -2.860 1.00 79.88 106 PRO A CA 1
ATOM 797 C C . PRO A 1 106 ? -17.286 -11.285 -3.657 1.00 79.88 106 PRO A C 1
ATOM 799 O O . PRO A 1 106 ? -17.232 -10.684 -4.727 1.00 79.88 106 PRO A O 1
ATOM 802 N N . ASN A 1 107 ? -16.230 -11.915 -3.133 1.00 82.62 107 ASN A N 1
ATOM 803 C CA . ASN A 1 107 ? -14.916 -12.021 -3.781 1.00 82.62 107 ASN A CA 1
ATOM 804 C C . ASN A 1 107 ? -14.255 -10.679 -4.150 1.00 82.62 107 ASN A C 1
ATOM 806 O O . ASN A 1 107 ? -13.436 -10.632 -5.059 1.00 82.62 107 ASN A O 1
ATOM 810 N N . SER A 1 108 ? -14.583 -9.585 -3.461 1.00 84.06 108 SER A N 1
ATOM 811 C CA . SER A 1 108 ? -13.988 -8.257 -3.697 1.00 84.06 108 SER A CA 1
ATOM 812 C C . SER A 1 108 ? -12.715 -7.976 -2.890 1.00 84.06 108 SER A C 1
ATOM 814 O O . SER A 1 108 ? -12.077 -6.942 -3.069 1.00 84.06 108 SER A O 1
ATOM 816 N N . MET A 1 109 ? -12.340 -8.879 -1.982 1.00 87.88 109 MET A N 1
ATOM 817 C CA . MET A 1 109 ? -11.204 -8.707 -1.078 1.00 87.88 109 MET A CA 1
ATOM 818 C C . MET A 1 109 ? -10.354 -9.972 -0.999 1.00 87.88 109 MET A C 1
ATOM 820 O O . MET A 1 109 ? -10.826 -11.076 -1.277 1.00 87.88 109 MET A O 1
ATOM 824 N N . LEU A 1 110 ? -9.099 -9.793 -0.604 1.00 92.44 110 LEU A N 1
ATOM 825 C CA . LEU A 1 110 ? -8.163 -10.852 -0.250 1.00 92.44 110 LEU A CA 1
ATOM 826 C C . LEU A 1 110 ? -8.409 -11.311 1.188 1.00 92.44 110 LEU A C 1
ATOM 828 O O . LEU A 1 110 ? -8.617 -10.488 2.071 1.00 92.44 110 LEU A O 1
ATOM 832 N N . SER A 1 111 ? -8.332 -12.607 1.453 1.00 92.19 111 SER A N 1
ATOM 833 C CA . SER A 1 111 ? -8.237 -13.145 2.811 1.00 92.19 111 SER A CA 1
ATOM 834 C C . SER A 1 111 ? -6.957 -12.680 3.517 1.00 92.19 111 SER A C 1
ATOM 836 O O . SER A 1 111 ? -5.981 -12.283 2.878 1.00 92.19 111 SER A O 1
ATOM 838 N N . ALA A 1 112 ? -6.927 -12.776 4.849 1.00 91.38 112 ALA A N 1
ATOM 839 C CA . ALA A 1 112 ? -5.718 -12.490 5.624 1.00 91.38 112 ALA A CA 1
ATOM 840 C C . ALA A 1 112 ? -4.529 -13.374 5.192 1.00 91.38 112 ALA A C 1
ATOM 842 O O . ALA A 1 112 ? -3.411 -12.884 5.057 1.00 91.38 112 ALA A O 1
ATOM 843 N N . ALA A 1 113 ? -4.780 -14.654 4.891 1.00 94.69 113 ALA A N 1
ATOM 844 C CA . ALA A 1 113 ? -3.753 -15.578 4.408 1.00 94.69 113 ALA A CA 1
ATOM 845 C C . ALA A 1 113 ? -3.176 -15.150 3.048 1.00 94.69 113 ALA A C 1
ATOM 847 O O . ALA A 1 113 ? -1.964 -15.189 2.848 1.00 94.69 113 ALA A O 1
ATOM 848 N N . GLU A 1 114 ? -4.023 -14.687 2.125 1.00 96.62 114 GLU A N 1
ATOM 849 C CA . GLU A 1 114 ? -3.570 -14.121 0.849 1.00 96.62 114 GLU A CA 1
ATOM 850 C C . GLU A 1 114 ? -2.756 -12.832 1.040 1.00 96.62 114 GLU A C 1
ATOM 852 O O . GLU A 1 114 ? -1.817 -12.599 0.283 1.00 96.62 114 GLU A O 1
ATOM 857 N N . GLY A 1 115 ? -3.079 -12.008 2.043 1.00 95.94 115 GLY A N 1
ATOM 858 C CA . GLY A 1 115 ? -2.307 -10.807 2.383 1.00 95.94 115 GLY A CA 1
ATOM 859 C C . GLY A 1 115 ? -0.904 -11.107 2.929 1.00 95.94 115 GLY A C 1
ATOM 860 O O . GLY A 1 115 ? 0.044 -10.371 2.650 1.00 95.94 115 GLY A O 1
ATOM 861 N N . GLU A 1 116 ? -0.756 -12.197 3.684 1.00 96.56 116 GLU A N 1
ATOM 862 C CA . GLU A 1 116 ? 0.533 -12.615 4.251 1.00 96.56 116 GLU A CA 1
ATOM 863 C C . GLU A 1 116 ? 1.387 -13.450 3.289 1.00 96.56 116 GLU A C 1
ATOM 865 O O . GLU A 1 116 ? 2.616 -13.411 3.356 1.00 96.56 116 GLU A O 1
ATOM 870 N N . SER A 1 117 ? 0.757 -14.181 2.370 1.00 97.50 117 SER A N 1
ATOM 871 C CA . SER A 1 117 ? 1.454 -15.000 1.377 1.00 97.50 117 SER A CA 1
ATOM 872 C C . SER A 1 117 ? 2.275 -14.151 0.407 1.00 97.50 117 SER A C 1
ATOM 874 O O . SER A 1 117 ? 1.765 -13.183 -0.140 1.00 97.50 117 SER A O 1
ATOM 876 N N . GLY A 1 118 ? 3.516 -14.550 0.123 1.00 97.12 118 GLY A N 1
ATOM 877 C CA . GLY A 1 118 ? 4.315 -13.983 -0.970 1.00 97.12 118 GLY A CA 1
ATOM 878 C C . GLY A 1 118 ? 4.084 -14.639 -2.335 1.00 97.12 118 GLY A C 1
ATOM 879 O O . GLY A 1 118 ? 4.660 -14.211 -3.330 1.00 97.12 118 GLY A O 1
ATOM 880 N N . ALA A 1 119 ? 3.251 -15.683 -2.410 1.00 98.06 119 ALA A N 1
ATOM 881 C CA . ALA A 1 119 ? 2.985 -16.388 -3.662 1.00 98.06 119 ALA A CA 1
ATOM 882 C C . ALA A 1 119 ? 2.107 -15.539 -4.599 1.00 98.06 119 ALA A C 1
ATOM 884 O O . ALA A 1 119 ? 1.147 -14.935 -4.108 1.00 98.06 119 ALA A O 1
ATOM 885 N N . PRO A 1 120 ? 2.373 -15.503 -5.919 1.00 98.12 120 PRO A N 1
ATOM 886 C CA . PRO A 1 120 ? 1.548 -14.777 -6.884 1.00 98.12 120 PRO A CA 1
ATOM 887 C C . PRO A 1 120 ? 0.054 -15.113 -6.777 1.00 98.12 120 PRO A C 1
ATOM 889 O O . PRO A 1 120 ? -0.310 -16.263 -6.541 1.00 98.12 120 PRO A O 1
ATOM 892 N N . LEU A 1 121 ? -0.805 -14.111 -6.979 1.00 97.94 121 LEU A N 1
ATOM 893 C CA . LEU A 1 121 ? -2.265 -14.259 -7.009 1.00 97.94 121 LEU A CA 1
ATOM 894 C C . LEU A 1 121 ? -2.827 -13.931 -8.394 1.00 97.94 121 LEU A C 1
ATOM 896 O O . LEU A 1 121 ? -2.261 -13.130 -9.133 1.00 97.94 121 LEU A O 1
ATOM 900 N N . ASP A 1 122 ? -3.999 -14.461 -8.724 1.00 97.38 122 ASP A N 1
ATOM 901 C CA . ASP A 1 122 ? -4.670 -14.115 -9.986 1.00 97.38 122 ASP A CA 1
ATOM 902 C C . ASP A 1 122 ? -5.191 -12.671 -9.999 1.00 97.38 122 ASP A C 1
ATOM 904 O O . ASP A 1 122 ? -5.326 -12.049 -11.051 1.00 97.38 122 ASP A O 1
ATOM 908 N N . SER A 1 123 ? -5.505 -12.127 -8.820 1.00 96.94 123 SER A N 1
ATOM 909 C CA . SER A 1 123 ? -6.006 -10.764 -8.667 1.00 96.94 123 SER A CA 1
ATOM 910 C C . SER A 1 123 ? -5.704 -10.176 -7.292 1.00 96.94 123 SER A C 1
ATOM 912 O O . SER A 1 123 ? -5.536 -10.908 -6.313 1.00 96.94 123 SER A O 1
ATOM 914 N N . TYR A 1 124 ? -5.680 -8.845 -7.228 1.00 96.88 124 TYR A N 1
ATOM 915 C CA . TYR A 1 124 ? -5.154 -8.072 -6.103 1.00 96.88 124 TYR A CA 1
ATOM 916 C C . TYR A 1 124 ? -6.117 -7.029 -5.561 1.00 96.88 124 TYR A C 1
ATOM 918 O O . TYR A 1 124 ? -7.067 -6.628 -6.228 1.00 96.88 124 TYR A O 1
ATOM 926 N N . GLY A 1 125 ? -5.849 -6.536 -4.357 1.00 94.25 125 GLY A N 1
ATOM 927 C CA . GLY A 1 125 ? -6.640 -5.468 -3.775 1.00 94.25 125 GLY A CA 1
ATOM 928 C C . GLY A 1 125 ? -6.547 -5.420 -2.260 1.00 94.25 125 GLY A C 1
ATOM 929 O O . GLY A 1 125 ? -5.536 -5.765 -1.645 1.00 94.25 125 GLY A O 1
ATOM 930 N N . ARG A 1 126 ? -7.642 -4.966 -1.655 1.00 91.81 126 ARG A N 1
ATOM 931 C CA . ARG A 1 126 ? -7.768 -4.843 -0.206 1.00 91.81 126 ARG A CA 1
ATOM 932 C C . ARG A 1 126 ? -7.749 -6.216 0.457 1.00 91.81 126 ARG A C 1
ATOM 934 O O . ARG A 1 126 ? -8.411 -7.138 -0.015 1.00 91.81 126 ARG A O 1
ATOM 941 N N . VAL A 1 127 ? -7.040 -6.323 1.573 1.00 91.50 127 VAL A N 1
ATOM 942 C CA . VAL A 1 127 ? -7.076 -7.496 2.454 1.00 91.50 127 VAL A CA 1
ATOM 943 C C . VAL A 1 127 ? -8.194 -7.299 3.475 1.00 91.50 127 VAL A C 1
ATOM 945 O O . VAL A 1 127 ? -8.413 -6.180 3.931 1.00 91.50 127 VAL A O 1
ATOM 948 N N . VAL A 1 128 ? -8.954 -8.353 3.776 1.00 79.25 128 VAL A N 1
ATOM 949 C CA . VAL A 1 128 ? -10.154 -8.319 4.624 1.00 79.25 128 VAL A CA 1
ATOM 950 C C . VAL A 1 128 ? -9.832 -7.641 5.958 1.00 79.25 128 VAL A C 1
ATOM 952 O O . VAL A 1 128 ? -9.128 -8.219 6.771 1.00 79.25 128 VAL A O 1
ATOM 955 N N . TYR A 1 129 ? -10.396 -6.448 6.172 1.00 68.44 129 TYR A N 1
ATOM 956 C CA . TYR A 1 129 ? -10.622 -5.804 7.472 1.00 68.44 129 TYR A CA 1
ATOM 957 C C . TYR A 1 129 ? -12.035 -5.257 7.454 1.00 68.44 129 TYR A C 1
ATOM 959 O O . TYR A 1 129 ? -12.333 -4.440 6.588 1.00 68.44 129 TYR A O 1
ATOM 967 N N . GLY A 1 130 ? -12.869 -5.704 8.393 1.00 57.97 130 GLY A N 1
ATOM 968 C CA . GLY A 1 130 ? -14.095 -5.041 8.815 1.00 57.97 130 GLY A CA 1
ATOM 969 C C . GLY A 1 130 ? -15.201 -4.951 7.787 1.00 57.97 130 GLY A C 1
ATOM 970 O O . GLY A 1 130 ? -14.992 -4.496 6.673 1.00 57.97 130 GLY A O 1
ATOM 971 N N . ALA A 1 131 ? -16.432 -5.306 8.149 1.00 52.44 131 ALA A N 1
ATOM 972 C CA . ALA A 1 131 ? -17.572 -5.014 7.289 1.00 52.44 131 ALA A CA 1
ATOM 973 C C . ALA A 1 131 ? -17.583 -3.513 6.966 1.00 52.44 131 ALA A C 1
ATOM 975 O O . ALA A 1 131 ? -17.593 -2.676 7.863 1.00 52.44 131 ALA A O 1
ATOM 976 N N . THR A 1 132 ? -17.532 -3.158 5.688 1.00 54.28 132 THR A N 1
ATOM 977 C CA . THR A 1 132 ? -17.783 -1.790 5.243 1.00 54.28 132 THR A CA 1
ATOM 978 C C . THR A 1 132 ? -19.144 -1.798 4.580 1.00 54.28 132 THR A C 1
ATOM 980 O O . THR A 1 132 ? -19.290 -2.395 3.512 1.00 54.28 132 THR A O 1
ATOM 983 N N . THR A 1 133 ? -20.142 -1.136 5.164 1.00 46.62 133 THR A N 1
ATOM 984 C CA . THR A 1 133 ? -21.320 -0.721 4.393 1.00 46.62 133 THR A CA 1
ATOM 985 C C . THR A 1 133 ? -20.838 0.241 3.312 1.00 46.62 133 THR A C 1
ATOM 987 O O . THR A 1 133 ? -20.489 1.386 3.604 1.00 46.62 133 THR A O 1
ATOM 990 N N . ALA A 1 134 ? -20.726 -0.237 2.074 1.00 46.66 134 ALA A N 1
ATOM 991 C CA . ALA A 1 134 ? -20.365 0.597 0.938 1.00 46.66 134 ALA A CA 1
ATOM 992 C C . ALA A 1 134 ? -21.511 1.588 0.682 1.00 46.66 134 ALA A C 1
ATOM 994 O O . ALA A 1 134 ? -22.584 1.190 0.245 1.00 46.66 134 ALA A O 1
ATOM 995 N N . ALA A 1 135 ? -21.302 2.870 0.991 1.00 43.88 135 ALA A N 1
ATOM 996 C CA . ALA A 1 135 ? -22.329 3.899 0.814 1.00 43.88 135 ALA A CA 1
ATOM 997 C C . ALA A 1 135 ? -22.489 4.359 -0.653 1.00 43.88 135 ALA A C 1
ATOM 999 O O . ALA A 1 135 ? -23.498 4.971 -0.982 1.00 43.88 135 ALA A O 1
ATOM 1000 N N . SER A 1 136 ? -21.545 4.055 -1.556 1.00 47.59 136 SER A N 1
ATOM 1001 C CA . SER A 1 136 ? -21.758 4.156 -3.010 1.00 47.59 136 SER A CA 1
ATOM 1002 C C . SER A 1 136 ? -20.719 3.347 -3.798 1.00 47.59 136 SER A C 1
ATOM 1004 O O . SER A 1 136 ? -19.559 3.260 -3.396 1.00 47.59 136 SER A O 1
ATOM 1006 N N . ALA A 1 137 ? -21.129 2.761 -4.927 1.00 49.34 137 ALA A N 1
ATOM 1007 C CA . ALA A 1 137 ? -20.272 1.924 -5.772 1.00 49.34 137 ALA A CA 1
ATOM 1008 C C . ALA A 1 137 ? -19.146 2.708 -6.480 1.00 49.34 137 ALA A C 1
ATOM 1010 O O . ALA A 1 137 ? -18.057 2.178 -6.661 1.00 49.34 137 ALA A O 1
ATOM 1011 N N . SER A 1 138 ? -19.363 3.981 -6.830 1.00 51.59 138 SER A N 1
ATOM 1012 C CA . SER A 1 138 ? -18.408 4.784 -7.615 1.00 51.59 138 SER A CA 1
ATOM 1013 C C . SER A 1 138 ? -17.231 5.349 -6.812 1.00 51.59 138 SER A C 1
ATOM 1015 O O . SER A 1 138 ? -16.222 5.738 -7.393 1.00 51.59 138 SER A O 1
ATOM 1017 N N . GLN A 1 139 ? -17.324 5.387 -5.480 1.00 56.28 139 GLN A N 1
ATOM 1018 C CA . GLN A 1 139 ? -16.254 5.899 -4.610 1.00 56.28 139 GLN A CA 1
ATOM 1019 C C . GLN A 1 139 ? -15.234 4.827 -4.195 1.00 56.28 139 GLN A C 1
ATOM 1021 O O . GLN A 1 139 ? -14.214 5.167 -3.601 1.00 56.28 139 GLN A O 1
ATOM 1026 N N . ASN A 1 140 ? -15.497 3.557 -4.521 1.00 66.50 140 ASN A N 1
ATOM 1027 C CA . ASN A 1 140 ? -14.753 2.402 -4.015 1.00 66.50 140 ASN A CA 1
ATOM 1028 C C . ASN A 1 140 ? -14.077 1.571 -5.112 1.00 66.50 140 ASN A C 1
ATOM 1030 O O . ASN A 1 140 ? -13.472 0.548 -4.796 1.00 66.50 140 ASN A O 1
ATOM 1034 N N . THR A 1 141 ? -14.186 1.960 -6.384 1.00 86.38 141 THR A N 1
ATOM 1035 C CA . THR A 1 141 ? -13.454 1.293 -7.464 1.00 86.38 141 THR A CA 1
ATOM 1036 C C . THR A 1 141 ? -12.056 1.886 -7.547 1.00 86.38 141 THR A C 1
ATOM 1038 O O . THR A 1 141 ? -11.894 3.034 -7.970 1.00 86.38 141 THR A O 1
ATOM 1041 N N . ILE A 1 142 ? -11.046 1.124 -7.129 1.00 90.44 142 ILE A N 1
ATOM 1042 C CA . ILE A 1 142 ? -9.652 1.491 -7.387 1.00 90.44 142 ILE A CA 1
ATOM 1043 C C . ILE A 1 142 ? -9.273 1.205 -8.829 1.00 90.44 142 ILE A C 1
ATOM 1045 O O . ILE A 1 142 ? -9.740 0.251 -9.443 1.00 90.44 142 ILE A O 1
ATOM 1049 N N . THR A 1 143 ? -8.388 2.042 -9.343 1.00 92.75 143 THR A N 1
ATOM 1050 C CA . THR A 1 143 ? -7.779 1.888 -10.651 1.00 92.75 143 THR A CA 1
ATOM 1051 C C . THR A 1 143 ? -6.324 2.339 -10.607 1.00 92.75 143 THR A C 1
ATOM 1053 O O . THR A 1 143 ? -5.843 2.904 -9.617 1.00 92.75 143 THR A O 1
ATOM 1056 N N . THR A 1 144 ? -5.641 2.097 -11.715 1.00 94.62 144 THR A N 1
ATOM 1057 C CA . THR A 1 144 ? -4.276 2.535 -11.962 1.00 94.62 144 THR A CA 1
ATOM 1058 C C . THR A 1 144 ? -4.307 3.821 -12.777 1.00 94.62 144 THR A C 1
ATOM 1060 O O . THR A 1 144 ? -4.902 3.879 -13.851 1.00 94.62 144 THR A O 1
ATOM 1063 N N . TRP A 1 145 ? -3.638 4.856 -12.283 1.00 92.94 145 TRP A N 1
ATOM 1064 C CA . TRP A 1 145 ? -3.414 6.101 -13.004 1.00 92.94 145 TRP A CA 1
ATOM 1065 C C . TRP A 1 145 ? -1.948 6.215 -13.399 1.00 92.94 145 TRP A C 1
ATOM 1067 O O . TRP A 1 145 ? -1.067 6.115 -12.546 1.00 92.94 145 TRP A O 1
ATOM 1077 N N . ARG A 1 146 ? -1.705 6.468 -14.684 1.00 92.88 146 ARG A N 1
ATOM 1078 C CA . ARG A 1 146 ? -0.388 6.809 -15.227 1.00 92.88 146 ARG A CA 1
ATOM 1079 C C . ARG A 1 146 ? -0.213 8.312 -15.280 1.00 92.88 146 ARG A C 1
ATOM 1081 O O . ARG A 1 146 ? -1.154 9.029 -15.643 1.00 92.88 146 ARG A O 1
ATOM 1088 N N . HIS A 1 147 ? 0.994 8.754 -14.950 1.00 89.88 147 HIS A N 1
ATOM 1089 C CA . HIS A 1 147 ? 1.392 10.147 -15.059 1.00 89.88 147 HIS A CA 1
ATOM 1090 C C . HIS A 1 147 ? 2.827 10.266 -15.581 1.00 89.88 147 HIS A C 1
ATOM 1092 O O . HIS A 1 147 ? 3.691 9.472 -15.209 1.00 89.88 147 HIS A O 1
ATOM 1098 N N . GLY A 1 148 ? 3.085 11.276 -16.409 1.00 84.62 148 GLY A N 1
ATOM 1099 C CA . GLY A 1 148 ? 4.390 11.480 -17.047 1.00 84.62 148 GLY A CA 1
ATOM 1100 C C . GLY A 1 148 ? 4.578 10.643 -18.315 1.00 84.62 148 GLY A C 1
ATOM 1101 O O . GLY A 1 148 ? 3.707 9.852 -18.683 1.00 84.62 148 GLY A O 1
ATOM 1102 N N . GLY A 1 149 ? 5.700 10.854 -19.011 1.00 77.50 149 GLY A N 1
ATOM 1103 C CA . GLY A 1 149 ? 5.931 10.292 -20.348 1.00 77.50 149 GLY A CA 1
ATOM 1104 C C . GLY A 1 149 ? 4.819 10.692 -21.322 1.00 77.50 149 GLY A C 1
ATOM 1105 O O . GLY A 1 149 ? 4.475 11.871 -21.423 1.00 77.50 149 GLY A O 1
ATOM 1106 N N . ASP A 1 150 ? 4.206 9.694 -21.957 1.00 77.38 150 ASP A N 1
ATOM 1107 C CA . ASP A 1 150 ? 3.096 9.864 -22.904 1.00 77.38 150 ASP A CA 1
ATOM 1108 C C . ASP A 1 150 ? 1.750 10.217 -22.229 1.00 77.38 150 ASP A C 1
ATOM 1110 O O . ASP A 1 150 ? 0.755 10.482 -22.906 1.00 77.38 150 ASP A O 1
ATOM 1114 N N . PHE A 1 151 ? 1.702 10.262 -20.890 1.00 80.75 151 PHE A N 1
ATOM 1115 C CA . PHE A 1 151 ? 0.496 10.534 -20.098 1.00 80.75 151 PHE A CA 1
ATOM 1116 C C . PHE A 1 151 ? 0.661 11.764 -19.184 1.00 80.75 151 PHE A C 1
ATOM 1118 O O . PHE A 1 151 ? 0.592 11.641 -17.955 1.00 80.75 151 PHE A O 1
ATOM 1125 N N . PRO A 1 152 ? 0.887 12.976 -19.723 1.00 78.06 152 PRO A N 1
ATOM 1126 C CA . PRO A 1 152 ? 1.029 14.165 -18.893 1.00 78.06 152 PRO A CA 1
ATOM 1127 C C . PRO A 1 152 ? -0.276 14.465 -18.147 1.00 78.06 152 PRO A C 1
ATOM 1129 O O . PRO A 1 152 ? -1.360 14.487 -18.735 1.00 78.06 152 PRO A O 1
ATOM 1132 N N . ARG A 1 153 ? -0.174 14.731 -16.841 1.00 80.88 153 ARG A N 1
ATOM 1133 C CA . ARG A 1 153 ? -1.303 15.162 -16.009 1.00 80.88 153 ARG A CA 1
ATOM 1134 C C . ARG A 1 153 ? -0.956 16.401 -15.198 1.00 80.88 153 ARG A C 1
ATOM 1136 O O . ARG A 1 153 ? 0.190 16.530 -14.760 1.00 80.88 153 ARG A O 1
ATOM 1143 N N . PRO A 1 154 ? -1.935 17.290 -14.949 1.00 77.44 154 PRO A N 1
ATOM 1144 C CA . PRO A 1 154 ? -1.713 18.468 -14.130 1.00 77.44 154 PRO A CA 1
ATOM 1145 C C . PRO A 1 154 ? -1.126 18.097 -12.768 1.00 77.44 154 PRO A C 1
ATOM 1147 O O . PRO A 1 154 ? -1.621 17.192 -12.093 1.00 77.44 154 PRO A O 1
ATOM 1150 N N . PHE A 1 155 ? -0.087 18.834 -12.378 1.00 80.38 155 PHE A N 1
ATOM 1151 C CA . PHE A 1 155 ? 0.504 18.803 -11.040 1.00 80.38 155 PHE A CA 1
ATOM 1152 C C . PHE A 1 155 ? 1.135 17.482 -10.595 1.00 80.38 155 PHE A C 1
ATOM 1154 O O . PHE A 1 155 ? 1.411 17.288 -9.413 1.00 80.38 155 PHE A O 1
ATOM 1161 N N . THR A 1 156 ? 1.384 16.574 -11.533 1.00 82.38 156 THR A N 1
ATOM 1162 C CA . THR A 1 156 ? 2.227 15.415 -11.240 1.00 82.38 156 THR A CA 1
ATOM 1163 C C . THR A 1 156 ? 3.664 15.900 -11.031 1.00 82.38 156 THR A C 1
ATOM 1165 O O . THR A 1 156 ? 4.126 16.734 -11.818 1.00 82.38 156 THR A O 1
ATOM 1168 N N . PRO A 1 157 ? 4.388 15.393 -10.017 1.00 88.44 157 PRO A N 1
ATOM 1169 C CA . PRO A 1 157 ? 5.819 15.620 -9.894 1.00 88.44 157 PRO A CA 1
ATOM 1170 C C . PRO A 1 157 ? 6.555 15.269 -11.198 1.00 88.44 157 PRO A C 1
ATOM 1172 O O . PRO A 1 157 ? 6.136 14.343 -11.900 1.00 88.44 157 PRO A O 1
ATOM 1175 N N . PRO A 1 158 ? 7.665 15.955 -11.528 1.00 89.88 158 PRO A N 1
ATOM 1176 C CA . PRO A 1 158 ? 8.490 15.583 -12.672 1.00 89.88 158 PRO A CA 1
ATOM 1177 C C . PRO A 1 158 ? 8.879 14.096 -12.645 1.00 89.88 158 PRO A C 1
ATOM 1179 O O . PRO A 1 158 ? 9.124 13.528 -11.580 1.00 89.88 158 PRO A O 1
ATOM 1182 N N . GLY A 1 159 ? 8.944 13.477 -13.824 1.00 91.50 159 GLY A N 1
ATOM 1183 C CA . GLY A 1 159 ? 9.246 12.054 -13.990 1.00 91.50 159 GLY A CA 1
ATOM 1184 C C . GLY A 1 159 ? 8.034 11.226 -14.416 1.00 91.50 159 GLY A C 1
ATOM 1185 O O . GLY A 1 159 ? 7.015 11.769 -14.845 1.00 91.50 159 GLY A O 1
ATOM 1186 N N . SER A 1 160 ? 8.169 9.906 -14.310 1.00 93.25 160 SER A N 1
ATOM 1187 C CA . SER A 1 160 ? 7.154 8.932 -14.719 1.00 93.25 160 SER A CA 1
ATOM 1188 C C . SER A 1 160 ? 6.649 8.147 -13.517 1.00 93.25 160 SER A C 1
ATOM 1190 O O . SER A 1 160 ? 7.439 7.626 -12.728 1.00 93.25 160 SER A O 1
ATOM 1192 N N . TRP A 1 161 ? 5.327 8.069 -13.384 1.00 95.25 161 TRP A N 1
ATOM 1193 C CA . TRP A 1 161 ? 4.668 7.572 -12.186 1.00 95.25 161 TRP A CA 1
ATOM 1194 C C . TRP A 1 161 ? 3.500 6.637 -12.498 1.00 95.25 161 TRP A C 1
ATOM 1196 O O . TRP A 1 161 ? 2.762 6.837 -13.469 1.00 95.25 161 TRP A O 1
ATOM 1206 N N . LEU A 1 162 ? 3.279 5.679 -11.595 1.00 95.88 162 LEU A N 1
ATOM 1207 C CA . LEU A 1 162 ? 1.986 5.021 -11.403 1.00 95.88 162 LEU A CA 1
ATOM 1208 C C . LEU A 1 162 ? 1.382 5.452 -10.079 1.00 95.88 162 LEU A C 1
ATOM 1210 O O . LEU A 1 162 ? 2.086 5.744 -9.113 1.00 95.88 162 LEU A O 1
ATOM 1214 N N . ARG A 1 163 ? 0.056 5.447 -10.020 1.00 94.50 163 ARG A N 1
ATOM 1215 C CA . ARG A 1 163 ? -0.698 5.725 -8.805 1.00 94.50 163 ARG A CA 1
ATOM 1216 C C . ARG A 1 163 ? -1.917 4.827 -8.707 1.00 94.50 163 ARG A C 1
ATOM 1218 O O . ARG A 1 163 ? -2.695 4.740 -9.653 1.00 94.50 163 ARG A O 1
ATOM 1225 N N . VAL A 1 164 ? -2.131 4.241 -7.536 1.00 95.00 164 VAL A N 1
ATOM 1226 C CA . VAL A 1 164 ? -3.365 3.528 -7.197 1.00 95.00 164 VAL A CA 1
ATOM 1227 C C . VAL A 1 164 ? -4.297 4.496 -6.479 1.00 95.00 164 VAL A C 1
ATOM 1229 O O . VAL A 1 164 ? -4.011 4.952 -5.372 1.00 95.00 164 VAL A O 1
ATOM 1232 N N . ALA A 1 165 ? -5.420 4.822 -7.111 1.00 91.56 165 ALA A N 1
ATOM 1233 C CA . ALA A 1 165 ? -6.430 5.714 -6.546 1.00 91.56 165 ALA A CA 1
ATOM 1234 C C . ALA A 1 165 ? -7.831 5.316 -7.027 1.00 91.56 165 ALA A C 1
ATOM 1236 O O . ALA A 1 165 ? -7.987 4.402 -7.834 1.00 91.56 165 ALA A O 1
ATOM 1237 N N . GLY A 1 166 ? -8.864 5.993 -6.535 1.00 88.62 166 GLY A N 1
ATOM 1238 C CA . GLY A 1 166 ? -10.227 5.808 -7.019 1.00 88.62 166 GLY A CA 1
ATOM 1239 C C . GLY A 1 166 ? -10.367 6.196 -8.495 1.00 88.62 166 GLY A C 1
ATOM 1240 O O . GLY A 1 166 ? -9.654 7.068 -8.995 1.00 88.62 166 GLY A O 1
ATOM 1241 N N . ILE A 1 167 ? -11.319 5.582 -9.199 1.00 87.12 167 ILE A N 1
ATOM 1242 C CA . ILE A 1 167 ? -11.556 5.795 -10.641 1.00 87.12 167 ILE A CA 1
ATOM 1243 C C . ILE A 1 167 ? -11.951 7.230 -11.020 1.00 87.12 167 ILE A C 1
ATOM 1245 O O . ILE A 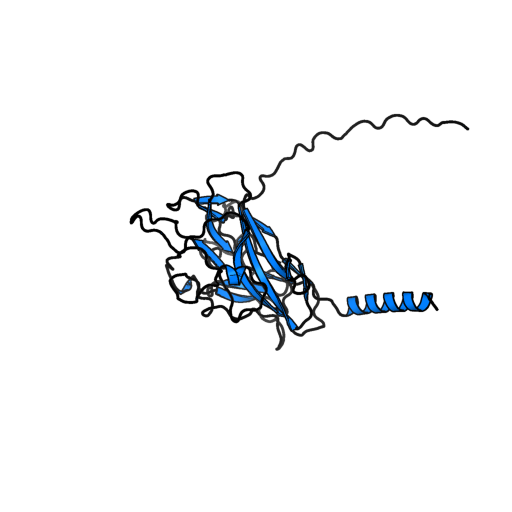1 167 ? -11.855 7.626 -12.177 1.00 87.12 167 ILE A O 1
ATOM 1249 N N . SER A 1 168 ? -12.374 8.039 -10.051 1.00 83.56 168 SER A N 1
ATOM 1250 C CA . SER A 1 168 ? -12.686 9.457 -10.254 1.00 83.56 168 SER A CA 1
ATOM 1251 C C . SER A 1 168 ? -11.589 10.403 -9.750 1.00 83.56 168 SER A C 1
ATOM 1253 O O . SER A 1 168 ? -11.840 11.601 -9.663 1.00 83.56 168 SER A O 1
ATOM 1255 N N . GLU A 1 169 ? -10.411 9.888 -9.383 1.00 82.88 169 GLU A N 1
ATOM 1256 C CA . GLU A 1 169 ? -9.294 10.677 -8.855 1.00 82.88 169 GLU A CA 1
ATOM 1257 C C . GLU A 1 169 ? -8.253 10.970 -9.941 1.00 82.88 169 GLU A C 1
ATOM 1259 O O . GLU A 1 169 ? -7.300 10.219 -10.145 1.00 82.88 169 GLU A O 1
ATOM 1264 N N . ASN A 1 170 ? -8.425 12.073 -10.666 1.00 78.19 170 ASN A N 1
ATOM 1265 C CA . ASN A 1 170 ? -7.588 12.418 -11.818 1.00 78.19 170 ASN A CA 1
ATOM 1266 C C . ASN A 1 170 ? -6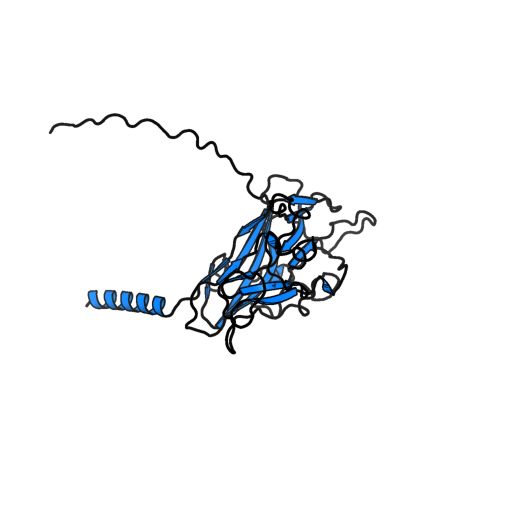.484 13.453 -11.528 1.00 78.19 170 ASN A C 1
ATOM 1268 O O . ASN A 1 170 ? -5.687 13.708 -12.431 1.00 78.19 170 ASN A O 1
ATOM 1272 N N . ILE A 1 171 ? -6.411 14.009 -10.312 1.00 82.44 171 ILE A N 1
ATOM 1273 C CA . ILE A 1 171 ? -5.444 15.046 -9.902 1.00 82.44 171 ILE A CA 1
ATOM 1274 C C . ILE A 1 171 ? -4.436 14.444 -8.924 1.00 82.44 171 ILE A C 1
ATOM 1276 O O . ILE A 1 171 ? -4.831 13.653 -8.075 1.00 82.44 171 ILE A O 1
ATOM 1280 N N . TRP A 1 172 ? -3.147 14.778 -9.033 1.00 85.94 172 TRP A N 1
ATOM 1281 C CA . TRP A 1 172 ? -2.113 14.306 -8.101 1.00 85.94 172 TRP A CA 1
ATOM 1282 C C . TRP A 1 172 ? -2.339 14.840 -6.668 1.00 85.94 172 TRP A C 1
ATOM 1284 O O . TRP A 1 172 ? -2.705 16.011 -6.520 1.00 85.94 172 TRP A O 1
ATOM 1294 N N . PRO A 1 173 ? -2.136 14.036 -5.601 1.00 84.44 173 PRO A N 1
ATOM 1295 C CA . PRO A 1 173 ? -2.277 14.524 -4.233 1.00 84.44 173 PRO A CA 1
ATOM 1296 C C . PRO A 1 173 ? -1.167 15.536 -3.929 1.00 84.44 173 PRO A C 1
ATOM 1298 O O . PRO A 1 173 ? 0.012 15.203 -3.964 1.00 84.44 173 PRO A O 1
ATOM 1301 N N . GLN A 1 174 ? -1.542 16.777 -3.631 1.00 82.44 174 GLN A N 1
ATOM 1302 C CA . GLN A 1 174 ? -0.601 17.845 -3.292 1.00 82.44 174 GLN A CA 1
ATOM 1303 C C . GLN A 1 174 ? -1.242 18.864 -2.348 1.00 82.44 174 GLN A C 1
ATOM 1305 O O . GLN A 1 174 ? -2.473 18.941 -2.230 1.00 82.44 174 GLN A O 1
ATOM 1310 N N . TRP A 1 175 ? -0.394 19.668 -1.712 1.00 73.81 175 TRP A N 1
ATOM 1311 C CA . TRP A 1 175 ? -0.789 20.805 -0.897 1.00 73.81 175 TRP A CA 1
ATOM 1312 C C . TRP A 1 175 ? 0.184 21.981 -1.103 1.00 73.81 175 TRP A C 1
ATOM 1314 O O . TRP A 1 175 ? 1.392 21.746 -1.115 1.00 73.81 175 TRP A O 1
ATOM 1324 N N . PRO A 1 176 ? -0.300 23.234 -1.211 1.00 73.19 176 PRO A N 1
ATOM 1325 C CA . PRO A 1 176 ? -1.704 23.624 -1.362 1.00 73.19 176 PRO A CA 1
ATOM 1326 C C . PRO A 1 176 ? -2.296 23.115 -2.685 1.00 73.19 176 PRO A C 1
ATOM 1328 O O . PRO A 1 176 ? -1.573 22.810 -3.632 1.00 73.19 176 PRO A O 1
ATOM 1331 N N . GLN A 1 177 ? -3.623 22.985 -2.749 1.00 70.00 177 GLN A N 1
ATOM 1332 C CA . GLN A 1 177 ? -4.276 22.643 -4.012 1.00 70.00 177 GLN A CA 1
ATOM 1333 C C . GLN A 1 177 ? -4.281 23.861 -4.954 1.00 70.00 177 GLN A C 1
ATOM 1335 O O . GLN A 1 177 ? -4.498 24.982 -4.499 1.00 70.00 177 GLN A O 1
ATOM 1340 N N . PRO A 1 178 ? -4.041 23.665 -6.256 1.00 61.72 178 PRO A N 1
ATOM 1341 C CA . PRO A 1 178 ? -4.084 24.734 -7.243 1.00 61.72 178 PRO A CA 1
ATOM 1342 C C . PRO A 1 178 ? -5.538 25.122 -7.546 1.00 61.72 178 PRO A C 1
ATOM 1344 O O . PRO A 1 178 ? -6.313 24.300 -8.034 1.00 61.72 178 PRO A O 1
ATOM 1347 N N . GLY A 1 179 ? -5.881 26.388 -7.291 1.00 66.88 179 GLY A N 1
ATOM 1348 C CA . GLY A 1 179 ? -7.216 26.962 -7.503 1.00 66.88 179 GLY A CA 1
ATOM 1349 C C . GLY A 1 179 ? -7.967 27.277 -6.202 1.00 66.88 179 GLY A C 1
ATOM 1350 O O . GLY A 1 179 ? -7.696 26.694 -5.154 1.00 66.88 179 GLY A O 1
ATOM 1351 N N . ASP A 1 180 ? -8.915 28.215 -6.281 1.00 44.12 180 ASP A N 1
ATOM 1352 C CA . ASP A 1 180 ? -9.776 28.606 -5.162 1.00 44.12 180 ASP A CA 1
ATOM 1353 C C . ASP A 1 180 ? -10.901 27.569 -4.943 1.00 44.12 180 ASP A C 1
ATOM 1355 O O . ASP A 1 180 ? -11.613 27.213 -5.881 1.00 44.12 180 ASP A O 1
ATOM 1359 N N . PHE A 1 181 ? -11.113 27.177 -3.679 1.00 50.12 181 PHE A N 1
ATOM 1360 C CA . PHE A 1 181 ? -12.265 26.449 -3.100 1.00 50.12 181 PHE A CA 1
ATOM 1361 C C . PHE A 1 181 ? -12.212 24.910 -2.923 1.00 50.12 181 PHE A C 1
ATOM 1363 O O . PHE A 1 181 ? -11.607 24.171 -3.698 1.00 50.12 181 PHE A O 1
ATOM 1370 N N . PRO A 1 182 ? -12.839 24.404 -1.831 1.00 47.62 182 PRO A N 1
ATOM 1371 C CA . PRO A 1 182 ? -12.433 23.190 -1.144 1.00 47.62 182 PRO A CA 1
ATOM 1372 C C . PRO A 1 182 ? -13.167 21.994 -1.724 1.00 47.62 182 PRO A C 1
ATOM 1374 O O . PRO A 1 182 ? -14.247 21.616 -1.267 1.00 47.62 182 PRO A O 1
ATOM 1377 N N . VAL A 1 183 ? -12.588 21.331 -2.712 1.00 47.84 183 VAL A N 1
ATOM 1378 C CA . VAL A 1 183 ? -13.146 20.042 -3.099 1.00 47.84 183 VAL A CA 1
ATOM 1379 C C . VAL A 1 183 ? -12.591 19.003 -2.126 1.00 47.84 183 VAL A C 1
ATOM 1381 O O . VAL A 1 183 ? -11.575 18.356 -2.375 1.00 47.84 183 VAL A O 1
ATOM 1384 N N . GLY A 1 184 ? -13.298 18.801 -1.008 1.00 49.12 184 GLY A N 1
ATOM 1385 C CA . GLY A 1 184 ? -13.038 17.751 -0.003 1.00 49.12 184 GLY A CA 1
ATOM 1386 C C . GLY A 1 184 ? -13.051 16.305 -0.545 1.00 49.12 184 GLY A C 1
ATOM 1387 O O . GLY A 1 184 ? -13.069 15.341 0.218 1.00 49.12 184 GLY A O 1
ATOM 1388 N N . SER A 1 185 ? -13.052 16.136 -1.868 1.00 50.75 185 SER A N 1
ATOM 1389 C CA . SER A 1 185 ? -13.127 14.870 -2.586 1.00 50.75 185 SER A CA 1
ATOM 1390 C C . SER A 1 185 ? -11.771 14.370 -3.109 1.00 50.75 185 SER A C 1
ATOM 1392 O O . SER A 1 185 ? -11.628 13.163 -3.254 1.00 50.75 185 SER A O 1
ATOM 1394 N N . PHE A 1 186 ? -10.765 15.231 -3.330 1.00 52.81 186 PHE A N 1
ATOM 1395 C CA . PHE A 1 186 ? -9.507 14.797 -3.977 1.00 52.81 186 PHE A CA 1
ATOM 1396 C C . PHE A 1 186 ? -8.538 14.048 -3.039 1.00 52.81 186 PHE A C 1
ATOM 1398 O O . PHE A 1 186 ? -7.819 13.134 -3.434 1.00 52.81 186 PHE A O 1
ATOM 1405 N N . GLY A 1 187 ? -8.556 14.378 -1.744 1.00 55.47 187 GLY A N 1
ATOM 1406 C CA . GLY A 1 187 ? -7.770 13.664 -0.727 1.00 55.47 187 GLY A CA 1
ATOM 1407 C C . GLY A 1 187 ? -8.443 12.396 -0.190 1.00 55.47 187 GLY A C 1
ATOM 1408 O O . GLY A 1 187 ? -7.877 11.713 0.655 1.00 55.47 187 GLY A O 1
ATOM 1409 N N . THR A 1 188 ? -9.674 12.088 -0.617 1.00 58.78 188 THR A N 1
ATOM 1410 C CA . THR A 1 188 ? -10.503 11.048 0.020 1.00 58.78 188 THR A CA 1
ATOM 1411 C C . THR A 1 188 ? -10.786 9.840 -0.873 1.00 58.78 188 THR A C 1
ATOM 1413 O O . THR A 1 188 ? -11.400 8.884 -0.398 1.00 58.78 188 THR A O 1
ATOM 1416 N N . ARG A 1 189 ? -10.321 9.823 -2.128 1.00 76.81 189 ARG A N 1
ATOM 1417 C CA . ARG A 1 189 ? -10.623 8.769 -3.116 1.00 76.81 189 ARG A CA 1
ATOM 1418 C C . ARG A 1 189 ? -9.397 7.914 -3.432 1.00 76.81 189 ARG A C 1
ATOM 1420 O O . ARG A 1 189 ? -8.873 7.934 -4.539 1.00 76.81 189 ARG A O 1
ATOM 1427 N N . GLY A 1 190 ? -8.925 7.177 -2.432 1.00 84.12 190 GLY A N 1
ATOM 1428 C CA . GLY A 1 190 ? -7.801 6.244 -2.542 1.00 84.12 190 GLY A CA 1
ATOM 1429 C C . GLY A 1 190 ? -8.178 4.815 -2.164 1.00 84.12 190 GLY A C 1
ATOM 1430 O O . GLY A 1 190 ? -9.352 4.451 -2.132 1.00 84.12 190 GLY A O 1
ATOM 1431 N N . VAL A 1 191 ? -7.169 4.015 -1.830 1.00 89.25 191 VAL A N 1
ATOM 1432 C CA . VAL A 1 191 ? -7.374 2.740 -1.143 1.00 89.25 191 VAL A CA 1
ATOM 1433 C C . VAL A 1 191 ? -7.982 3.026 0.228 1.00 89.25 191 VAL A C 1
ATOM 1435 O O . VAL A 1 191 ? -7.458 3.844 0.986 1.00 89.25 191 VAL A O 1
ATOM 1438 N N . LEU A 1 192 ? -9.094 2.360 0.541 1.00 87.50 192 LEU A N 1
ATOM 1439 C CA . LEU A 1 192 ? -9.799 2.516 1.806 1.00 87.50 192 LEU A CA 1
ATOM 1440 C C . LEU A 1 192 ? -9.642 1.248 2.648 1.00 87.50 192 LEU A C 1
ATOM 1442 O O . LEU A 1 192 ? -10.258 0.222 2.356 1.00 87.50 192 LEU A O 1
ATOM 1446 N N . ALA A 1 193 ? -8.869 1.348 3.725 1.00 88.62 193 ALA A N 1
ATOM 1447 C CA . ALA A 1 193 ? -8.745 0.318 4.748 1.00 88.62 193 ALA A CA 1
ATOM 1448 C C . ALA A 1 193 ? -9.514 0.765 5.995 1.00 88.62 193 ALA A C 1
ATOM 1450 O O . ALA A 1 193 ? -8.954 1.411 6.876 1.00 88.62 193 ALA A O 1
ATOM 1451 N N . ASN A 1 194 ? -10.818 0.495 6.044 1.00 86.56 194 ASN A N 1
ATOM 1452 C CA . ASN A 1 194 ? -11.678 0.849 7.170 1.00 86.56 194 ASN A CA 1
ATOM 1453 C C . ASN A 1 194 ? -12.459 -0.350 7.681 1.00 86.56 194 ASN A C 1
ATOM 1455 O O . ASN A 1 194 ? -12.761 -1.275 6.936 1.00 86.56 194 ASN A O 1
ATOM 1459 N N . GLN A 1 195 ? -12.825 -0.287 8.954 1.00 86.06 195 GLN A N 1
ATOM 1460 C CA . GLN A 1 195 ? -13.546 -1.352 9.623 1.00 86.06 195 GLN A CA 1
ATOM 1461 C C . GLN A 1 195 ? -14.653 -0.773 10.503 1.00 86.06 195 GLN A C 1
ATOM 1463 O O . GLN A 1 195 ? -14.435 0.158 11.278 1.00 86.06 195 GLN A O 1
ATOM 1468 N N . GLN A 1 196 ? -15.858 -1.338 10.390 1.00 87.12 196 GLN A N 1
ATOM 1469 C CA . GLN A 1 196 ? -16.946 -1.072 11.332 1.00 87.12 196 GLN A CA 1
ATOM 1470 C C . GLN A 1 196 ? -16.611 -1.573 12.742 1.00 87.12 196 GLN A C 1
ATOM 1472 O O . GLN A 1 196 ? -15.725 -2.403 12.935 1.00 87.12 196 GLN A O 1
ATOM 1477 N N . ALA A 1 197 ? -17.348 -1.075 13.733 1.00 90.75 197 ALA A N 1
ATOM 1478 C CA . ALA A 1 197 ? -17.272 -1.531 15.118 1.00 90.75 197 ALA A CA 1
ATOM 1479 C C . ALA A 1 197 ? -17.443 -3.060 15.237 1.00 90.75 197 ALA A C 1
ATOM 1481 O O . ALA A 1 197 ? -18.097 -3.684 14.395 1.00 90.75 197 ALA A O 1
ATOM 1482 N N . ALA A 1 198 ? -16.863 -3.654 16.282 1.00 92.50 198 ALA A N 1
ATOM 1483 C CA . ALA A 1 198 ? -16.997 -5.084 16.576 1.00 92.50 198 ALA A CA 1
ATOM 1484 C C . ALA A 1 198 ? -18.441 -5.461 16.929 1.00 92.50 198 ALA A C 1
ATOM 1486 O O . ALA A 1 198 ? -18.905 -6.548 16.593 1.00 92.50 198 ALA A O 1
ATOM 1487 N N . VAL A 1 199 ? -19.158 -4.544 17.577 1.00 93.31 199 VAL A N 1
ATOM 1488 C CA . VAL A 1 199 ? -20.565 -4.688 17.936 1.00 93.31 199 VAL A CA 1
ATOM 1489 C C . VAL A 1 199 ? -21.312 -3.460 17.442 1.00 93.31 199 VAL A C 1
ATOM 1491 O O . VAL A 1 199 ? -20.904 -2.326 17.702 1.00 93.31 199 VAL A O 1
ATOM 1494 N N . ASN A 1 200 ? -22.416 -3.671 16.728 1.00 90.44 200 ASN A N 1
ATOM 1495 C CA . ASN A 1 200 ? -23.296 -2.578 16.344 1.00 90.44 200 ASN A CA 1
ATOM 1496 C C . ASN A 1 200 ? -23.913 -1.961 17.618 1.00 90.44 200 ASN A C 1
ATOM 1498 O O . ASN A 1 200 ? -24.614 -2.669 18.341 1.00 90.44 200 ASN A O 1
ATOM 1502 N N . PRO A 1 201 ? -23.697 -0.663 17.905 1.00 87.94 201 PRO A N 1
ATOM 1503 C CA . PRO A 1 201 ? -24.152 -0.055 19.156 1.00 87.94 201 PRO A CA 1
ATOM 1504 C C . PRO A 1 201 ? -25.678 0.056 19.270 1.00 87.94 201 PRO A C 1
ATOM 1506 O O . PRO A 1 201 ? -26.190 0.231 20.369 1.00 87.94 201 PRO A O 1
ATOM 1509 N N . VAL A 1 202 ? -26.403 -0.035 18.151 1.00 90.50 202 VAL A N 1
ATOM 1510 C CA . VAL A 1 202 ? -27.868 0.056 18.109 1.00 90.50 202 VAL A CA 1
ATOM 1511 C C . VAL A 1 202 ? -28.506 -1.323 18.239 1.00 90.50 202 VAL A C 1
ATOM 1513 O O . VAL A 1 202 ? -29.456 -1.492 18.995 1.00 90.50 202 VAL A O 1
ATOM 1516 N N . THR A 1 203 ? -28.006 -2.315 17.497 1.00 92.62 203 THR A N 1
ATOM 1517 C CA . THR A 1 203 ? -28.634 -3.647 17.431 1.00 92.62 203 THR A CA 1
ATOM 1518 C C . THR A 1 203 ? -27.999 -4.678 18.360 1.00 92.62 203 THR A C 1
ATOM 1520 O O . THR A 1 203 ? -28.565 -5.751 18.541 1.00 92.62 203 THR A O 1
ATOM 1523 N N . GLY A 1 204 ? -26.810 -4.405 18.905 1.00 93.12 204 GLY A N 1
ATOM 1524 C CA . GLY A 1 204 ? -26.031 -5.371 19.684 1.00 93.12 204 GLY A CA 1
ATOM 1525 C C . GLY A 1 204 ? -25.473 -6.539 18.861 1.00 93.12 204 GLY A C 1
ATOM 1526 O O . GLY A 1 204 ? -24.843 -7.434 19.421 1.00 93.12 204 GLY A O 1
ATOM 1527 N N . LEU A 1 205 ? -25.683 -6.551 17.539 1.00 92.12 205 LEU A N 1
ATOM 1528 C CA . LEU A 1 205 ? -25.201 -7.619 16.668 1.00 92.12 205 LEU A CA 1
ATOM 1529 C C . LEU A 1 205 ? -23.681 -7.543 16.502 1.00 92.12 205 LEU A C 1
ATOM 1531 O O . LEU A 1 205 ? -23.118 -6.471 16.264 1.00 92.12 205 LEU A O 1
ATOM 1535 N N . VAL A 1 206 ? -23.036 -8.705 16.586 1.00 91.38 206 VAL A N 1
ATOM 1536 C CA . VAL A 1 206 ? -21.593 -8.863 16.383 1.00 91.38 206 VAL A CA 1
ATOM 1537 C C . VAL A 1 206 ? -21.260 -8.775 14.893 1.00 91.38 206 VAL A C 1
ATOM 1539 O O . VAL A 1 206 ? -21.884 -9.424 14.054 1.00 91.38 206 VAL A O 1
ATOM 1542 N N . ASN A 1 207 ? -20.244 -7.984 14.566 1.00 87.31 207 ASN A N 1
ATOM 1543 C CA . ASN A 1 207 ? -19.667 -7.868 13.236 1.00 87.31 207 ASN A CA 1
ATOM 1544 C C . ASN A 1 207 ? -18.663 -9.005 13.010 1.00 87.31 207 ASN A C 1
ATOM 1546 O O . ASN A 1 207 ? -17.515 -8.925 13.441 1.00 87.31 207 ASN A O 1
ATOM 1550 N N . THR A 1 208 ? -19.072 -10.051 12.293 1.00 85.50 208 THR A N 1
ATOM 15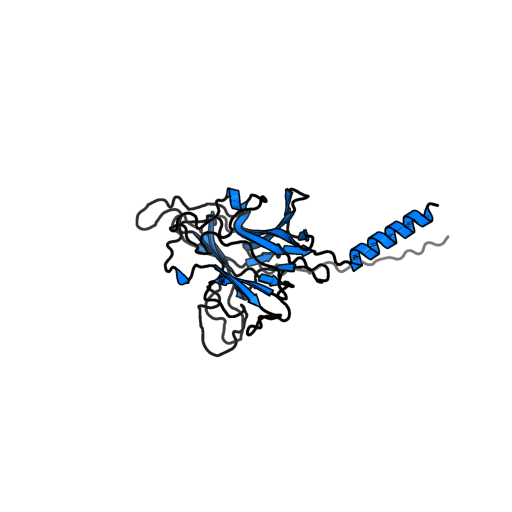51 C CA . THR A 1 208 ? -18.229 -11.232 12.022 1.00 85.50 208 THR A CA 1
ATOM 1552 C C . THR A 1 208 ? -17.035 -10.957 11.105 1.00 85.50 208 THR A C 1
ATOM 1554 O O . THR A 1 208 ? -16.210 -11.837 10.893 1.00 85.50 208 THR A O 1
ATOM 1557 N N . TRP A 1 209 ? -16.938 -9.752 10.542 1.00 82.00 209 TRP A N 1
ATOM 1558 C CA . TRP A 1 209 ? -15.818 -9.315 9.711 1.00 82.00 209 TRP A CA 1
ATOM 1559 C C . TRP A 1 209 ? -14.843 -8.414 10.476 1.00 82.00 209 TRP A C 1
ATOM 1561 O O . TRP A 1 209 ? -13.872 -7.946 9.885 1.00 82.00 209 TRP A O 1
ATOM 1571 N N . HIS A 1 210 ? -15.109 -8.113 11.751 1.00 88.50 210 HIS A N 1
ATOM 1572 C CA . HIS A 1 210 ? -14.196 -7.341 12.589 1.00 88.50 210 HIS A CA 1
ATOM 1573 C C . HIS A 1 210 ? -12.931 -8.145 12.881 1.00 88.50 210 HIS A C 1
ATOM 1575 O O . HIS A 1 210 ? -12.992 -9.307 13.276 1.00 88.50 210 HIS A O 1
ATOM 1581 N N . ILE A 1 211 ? -11.783 -7.504 12.689 1.00 89.12 211 ILE A N 1
ATOM 1582 C CA . ILE A 1 211 ? -10.473 -8.050 13.019 1.00 89.12 211 ILE A CA 1
ATOM 1583 C C . ILE A 1 211 ? -9.840 -7.166 14.087 1.00 89.12 211 ILE A C 1
ATOM 1585 O O . ILE A 1 211 ? -9.578 -5.983 13.858 1.00 89.12 211 ILE A O 1
ATOM 1589 N N . ALA A 1 212 ? -9.594 -7.743 15.260 1.00 92.62 212 ALA A N 1
ATOM 1590 C CA . ALA A 1 212 ? -8.806 -7.106 16.304 1.00 92.62 212 ALA A CA 1
ATOM 1591 C C . ALA A 1 212 ? -7.307 -7.197 15.986 1.00 92.62 212 ALA A C 1
ATOM 1593 O O . ALA A 1 212 ? -6.848 -8.113 15.305 1.00 92.62 212 ALA A O 1
ATOM 1594 N N . GLY A 1 213 ? -6.539 -6.251 16.513 1.00 94.06 213 GLY A N 1
ATOM 1595 C CA . GLY A 1 213 ? -5.099 -6.174 16.334 1.00 94.06 213 GLY A CA 1
ATOM 1596 C C . GLY A 1 213 ? -4.637 -4.741 16.122 1.00 94.06 213 GLY A C 1
ATOM 1597 O O . GLY A 1 213 ? -5.355 -3.896 15.593 1.00 94.06 213 GLY A O 1
ATOM 1598 N N . THR A 1 214 ? -3.415 -4.465 16.556 1.00 95.94 214 THR A N 1
ATOM 1599 C CA . THR A 1 214 ? -2.816 -3.125 16.482 1.00 95.94 214 THR A CA 1
ATOM 1600 C C . THR A 1 214 ? -1.467 -3.129 15.791 1.00 95.94 214 THR A C 1
ATOM 1602 O O . THR A 1 214 ? -0.946 -2.074 15.463 1.00 95.94 214 THR A O 1
ATOM 1605 N N . GLN A 1 215 ? -0.895 -4.304 15.555 1.00 96.12 215 GLN A N 1
ATOM 1606 C CA . GLN A 1 215 ? 0.414 -4.456 14.954 1.00 96.12 215 GLN A CA 1
ATOM 1607 C C . GLN A 1 215 ? 0.275 -5.205 13.652 1.00 96.12 215 GLN A C 1
ATOM 1609 O O . GLN A 1 215 ? -0.456 -6.193 13.576 1.00 96.12 215 GLN A O 1
ATOM 1614 N N . ASN A 1 216 ? 1.104 -4.819 12.691 1.00 95.50 216 ASN A N 1
ATOM 1615 C CA . ASN A 1 216 ? 1.487 -5.681 11.593 1.00 95.50 216 ASN A CA 1
ATOM 1616 C C . ASN A 1 216 ? 0.341 -6.066 10.650 1.00 95.50 216 ASN A C 1
ATOM 1618 O O . ASN A 1 216 ? 0.425 -7.081 9.966 1.00 95.50 216 ASN A O 1
ATOM 1622 N N . LEU A 1 217 ? -0.690 -5.230 10.587 1.00 95.25 217 LEU A N 1
ATOM 1623 C CA . LEU A 1 217 ? -1.923 -5.478 9.860 1.00 95.25 217 LEU A CA 1
ATOM 1624 C C . LEU A 1 217 ? -1.719 -5.232 8.361 1.00 95.25 217 LEU A C 1
ATOM 1626 O O . LEU A 1 217 ? -1.554 -4.088 7.942 1.00 95.25 217 LEU A O 1
ATOM 1630 N N . VAL A 1 218 ? -1.723 -6.276 7.531 1.00 96.12 218 VAL A N 1
ATOM 1631 C CA . VAL A 1 218 ? -1.611 -6.115 6.070 1.00 96.12 218 VAL A CA 1
ATOM 1632 C C . VAL A 1 218 ? -2.949 -5.703 5.485 1.00 96.12 218 VAL A C 1
ATOM 1634 O O . VAL A 1 218 ? -3.818 -6.548 5.376 1.00 96.12 218 VAL A O 1
ATOM 1637 N N . VAL A 1 219 ? -3.111 -4.451 5.064 1.00 94.69 219 VAL A N 1
ATOM 1638 C CA . VAL A 1 219 ? -4.401 -3.883 4.618 1.00 94.69 219 VAL A CA 1
ATOM 1639 C C . VAL A 1 219 ? -4.613 -3.916 3.102 1.00 94.69 219 VAL A C 1
ATOM 1641 O O . VAL A 1 219 ? -5.739 -3.777 2.620 1.00 94.69 219 VAL A O 1
ATOM 1644 N N . PHE A 1 220 ? -3.549 -4.111 2.328 1.00 95.62 220 PHE A N 1
ATOM 1645 C CA . PHE A 1 220 ? -3.605 -4.145 0.870 1.00 95.62 220 PHE A CA 1
ATOM 1646 C C . PHE A 1 220 ? -2.448 -4.954 0.309 1.00 95.62 220 PHE A C 1
ATOM 1648 O O . PHE A 1 220 ? -1.357 -4.941 0.879 1.00 95.62 220 PHE A O 1
ATOM 1655 N N . ARG A 1 221 ? -2.670 -5.598 -0.835 1.00 97.62 221 ARG A N 1
ATOM 1656 C CA . ARG A 1 221 ? -1.634 -6.301 -1.587 1.00 97.62 221 ARG A CA 1
ATOM 1657 C C . ARG A 1 221 ? -1.831 -6.085 -3.084 1.00 97.62 221 ARG A C 1
ATOM 1659 O O . ARG A 1 221 ? -2.965 -6.087 -3.560 1.00 97.62 221 ARG A O 1
ATOM 1666 N N . GLY A 1 222 ? -0.729 -5.931 -3.808 1.00 98.12 222 GLY A N 1
ATOM 1667 C CA . GLY A 1 222 ? -0.667 -5.768 -5.256 1.00 98.12 222 GLY A CA 1
ATOM 1668 C C . GLY A 1 222 ? 0.524 -6.504 -5.865 1.00 98.12 222 GLY A C 1
ATOM 1669 O O . GLY A 1 222 ? 1.360 -7.057 -5.150 1.00 98.12 222 GLY A O 1
ATOM 1670 N N . ALA A 1 223 ? 0.617 -6.472 -7.191 1.00 98.62 223 ALA A N 1
ATOM 1671 C CA . ALA A 1 223 ? 1.840 -6.822 -7.898 1.00 98.62 223 ALA A CA 1
ATOM 1672 C C . ALA A 1 223 ? 2.134 -5.792 -8.990 1.00 98.62 223 ALA A C 1
ATOM 1674 O O . ALA A 1 223 ? 1.213 -5.295 -9.640 1.00 98.62 223 ALA A O 1
ATOM 1675 N N . LEU A 1 224 ? 3.413 -5.467 -9.152 1.00 98.56 224 LEU A N 1
ATOM 1676 C CA . LEU A 1 224 ? 3.954 -4.651 -10.229 1.00 98.56 224 LEU A CA 1
ATOM 1677 C C . LEU A 1 224 ? 4.596 -5.583 -11.260 1.00 98.56 224 LEU A C 1
ATOM 1679 O O . LEU A 1 224 ? 5.443 -6.409 -10.923 1.00 98.56 224 LEU A O 1
ATOM 1683 N N . LEU A 1 225 ? 4.158 -5.471 -12.502 1.00 98.12 225 LEU A N 1
ATOM 1684 C CA . LEU A 1 225 ? 4.680 -6.160 -13.670 1.00 98.12 225 LEU A CA 1
ATOM 1685 C C . LEU A 1 225 ? 5.676 -5.212 -14.326 1.00 98.12 225 LEU A C 1
ATOM 1687 O O . LEU A 1 225 ? 5.276 -4.171 -14.840 1.00 98.12 225 LEU A O 1
ATOM 1691 N N . LEU A 1 226 ? 6.962 -5.534 -14.244 1.00 97.56 226 LEU A N 1
ATOM 1692 C CA . LEU A 1 226 ? 8.003 -4.663 -14.769 1.00 97.56 226 LEU A CA 1
ATOM 1693 C C . LEU A 1 226 ? 8.073 -4.746 -16.294 1.00 97.56 226 LEU A C 1
ATOM 1695 O O . LEU A 1 226 ? 7.954 -5.833 -16.865 1.00 97.56 226 LEU A O 1
ATOM 1699 N N . SER A 1 227 ? 8.346 -3.614 -16.938 1.00 96.31 227 SER A N 1
ATOM 1700 C CA . SER A 1 227 ? 8.694 -3.551 -18.351 1.00 96.31 227 SER A CA 1
ATOM 1701 C C . SER A 1 227 ? 9.885 -4.450 -18.659 1.00 96.31 227 SER A C 1
ATOM 1703 O O . SER A 1 227 ? 10.753 -4.694 -17.816 1.00 96.31 227 SER A O 1
ATOM 1705 N N . THR A 1 228 ? 9.946 -4.947 -19.893 1.00 95.19 228 THR A N 1
ATOM 1706 C CA . THR A 1 228 ? 11.093 -5.724 -20.386 1.00 95.19 228 THR A CA 1
ATOM 1707 C C . THR A 1 228 ? 12.255 -4.837 -20.835 1.00 95.19 228 THR A C 1
ATOM 1709 O O . THR A 1 228 ? 13.223 -5.359 -21.382 1.00 95.19 228 THR A O 1
ATOM 1712 N N . ASP A 1 229 ? 12.153 -3.515 -20.667 1.00 92.38 229 ASP A N 1
ATOM 1713 C CA . ASP A 1 229 ? 13.203 -2.576 -21.047 1.00 92.38 229 ASP A CA 1
ATOM 1714 C C . ASP A 1 229 ? 14.440 -2.769 -20.159 1.00 92.38 229 ASP A C 1
ATOM 1716 O O . ASP A 1 229 ? 14.412 -2.544 -18.946 1.00 92.38 229 ASP A O 1
ATOM 1720 N N . THR A 1 230 ? 15.534 -3.215 -20.773 1.00 90.56 230 THR A N 1
ATOM 1721 C CA . THR A 1 230 ? 16.824 -3.418 -20.108 1.00 90.56 230 THR A CA 1
ATOM 1722 C C . THR A 1 230 ? 17.649 -2.145 -19.993 1.00 90.56 230 THR A C 1
ATOM 1724 O O . THR A 1 230 ? 18.602 -2.121 -19.214 1.00 90.56 230 THR A O 1
ATOM 1727 N N . ASP A 1 231 ? 17.298 -1.106 -20.748 1.00 87.69 231 ASP A N 1
ATOM 1728 C CA . ASP A 1 231 ? 18.015 0.167 -20.781 1.00 87.69 231 ASP A CA 1
ATOM 1729 C C . ASP A 1 231 ? 17.430 1.187 -19.796 1.00 87.69 231 ASP A C 1
ATOM 1731 O O . ASP A 1 231 ? 18.007 2.261 -19.590 1.00 87.69 231 ASP A O 1
ATOM 1735 N N . ARG A 1 232 ? 16.322 0.842 -19.125 1.00 87.69 232 ARG A N 1
ATOM 1736 C CA . ARG A 1 232 ? 15.731 1.681 -18.085 1.00 87.69 232 ARG A CA 1
ATOM 1737 C C . ARG A 1 232 ? 16.735 1.993 -16.980 1.00 87.69 232 ARG A C 1
ATOM 1739 O O . ARG A 1 232 ? 17.574 1.178 -16.588 1.00 87.69 232 ARG A O 1
ATOM 1746 N N . THR A 1 233 ? 16.601 3.186 -16.416 1.00 84.56 233 THR A N 1
ATOM 1747 C CA . THR A 1 233 ? 17.458 3.658 -15.329 1.00 84.56 233 THR A CA 1
ATOM 1748 C C . THR A 1 233 ? 16.634 4.024 -14.104 1.00 84.56 233 THR A C 1
ATOM 1750 O O . THR A 1 233 ? 15.479 4.432 -14.206 1.00 84.56 233 THR A O 1
ATOM 1753 N N . GLY A 1 234 ? 17.256 3.891 -12.934 1.00 90.19 234 GLY A N 1
ATOM 1754 C CA . GLY A 1 234 ? 16.664 4.273 -11.658 1.00 90.19 234 GLY A CA 1
ATOM 1755 C C . GLY A 1 234 ? 15.959 3.132 -10.930 1.00 90.19 234 GLY A C 1
ATOM 1756 O O . GLY A 1 234 ? 15.567 2.119 -11.504 1.00 90.19 234 GLY A O 1
ATOM 1757 N N . ASN A 1 235 ? 15.818 3.326 -9.622 1.00 96.12 235 ASN A N 1
ATOM 1758 C CA . ASN A 1 235 ? 15.051 2.438 -8.761 1.00 96.12 235 ASN A CA 1
ATOM 1759 C C . ASN A 1 235 ? 13.593 2.893 -8.745 1.00 96.12 235 ASN A C 1
ATOM 1761 O O . ASN A 1 235 ? 13.324 4.097 -8.756 1.00 96.12 235 ASN A O 1
ATOM 1765 N N . ILE A 1 236 ? 12.667 1.945 -8.650 1.00 97.88 236 ILE A N 1
ATOM 1766 C CA . ILE A 1 236 ? 11.256 2.252 -8.418 1.00 97.88 236 ILE A CA 1
ATOM 1767 C C . ILE A 1 236 ? 11.064 2.390 -6.914 1.00 97.88 236 ILE A C 1
ATOM 1769 O O . ILE A 1 236 ? 11.328 1.447 -6.167 1.00 97.88 236 ILE A O 1
ATOM 1773 N N . THR A 1 237 ? 10.587 3.543 -6.463 1.00 98.38 237 THR A N 1
ATOM 1774 C CA . THR A 1 237 ? 10.153 3.720 -5.075 1.00 98.38 237 THR A CA 1
ATOM 1775 C C . THR A 1 237 ? 8.644 3.572 -5.021 1.00 98.38 237 THR A C 1
ATOM 1777 O O . THR A 1 237 ? 7.933 4.292 -5.721 1.00 98.38 237 THR A O 1
ATOM 1780 N N . ILE A 1 238 ? 8.162 2.655 -4.185 1.00 98.56 238 ILE A N 1
ATOM 1781 C CA . ILE A 1 238 ? 6.754 2.561 -3.816 1.00 98.56 238 ILE A CA 1
ATOM 1782 C C . ILE A 1 238 ? 6.554 3.389 -2.551 1.00 98.56 238 ILE A C 1
ATOM 1784 O O . ILE A 1 238 ? 7.171 3.105 -1.521 1.00 98.56 238 ILE A O 1
ATOM 1788 N N . ASP A 1 239 ? 5.687 4.390 -2.621 1.00 98.06 239 ASP A N 1
ATOM 1789 C CA . ASP A 1 239 ? 5.457 5.334 -1.530 1.00 98.06 239 ASP A CA 1
ATOM 1790 C C . ASP A 1 239 ? 3.969 5.684 -1.382 1.00 98.06 239 ASP A C 1
ATOM 1792 O O . ASP A 1 239 ? 3.119 5.230 -2.151 1.00 98.06 239 ASP A O 1
ATOM 1796 N N . ILE A 1 240 ? 3.636 6.474 -0.366 1.00 96.00 240 ILE A N 1
ATOM 1797 C CA . ILE A 1 240 ? 2.327 7.095 -0.180 1.00 96.00 240 ILE A CA 1
ATOM 1798 C C . ILE A 1 240 ? 2.566 8.589 0.050 1.00 96.00 240 ILE A C 1
ATOM 1800 O O . ILE A 1 240 ? 3.056 8.956 1.115 1.00 96.00 240 ILE A O 1
ATOM 1804 N N . PRO A 1 241 ? 2.170 9.477 -0.879 1.00 92.81 241 PRO A N 1
ATOM 1805 C CA . PRO A 1 241 ? 2.248 10.912 -0.642 1.00 92.81 241 PRO A CA 1
ATOM 1806 C C . PRO A 1 241 ? 1.438 11.277 0.603 1.00 92.81 241 PRO A C 1
ATOM 1808 O O . PRO A 1 241 ? 0.275 10.868 0.728 1.00 92.81 241 PRO A O 1
ATOM 1811 N N . GLN A 1 242 ? 2.023 12.050 1.516 1.00 89.69 242 GLN A N 1
ATOM 1812 C CA . GLN A 1 242 ? 1.390 12.415 2.786 1.00 89.69 242 GLN A CA 1
ATOM 1813 C C . GLN A 1 242 ? 0.047 13.133 2.567 1.00 89.69 242 GLN A C 1
ATOM 1815 O O . GLN A 1 242 ? -0.901 12.965 3.332 1.00 89.69 242 GLN A O 1
ATOM 1820 N N . GLU A 1 243 ? -0.082 13.875 1.472 1.00 87.62 243 GLU A N 1
ATOM 1821 C CA . GLU A 1 243 ? -1.277 14.613 1.067 1.00 87.62 243 GLU A CA 1
ATOM 1822 C C . GLU A 1 243 ? -2.431 13.701 0.637 1.00 87.62 243 GLU A C 1
ATOM 1824 O O . GLU A 1 243 ? -3.589 14.126 0.666 1.00 87.62 243 GLU A O 1
ATOM 1829 N N . SER A 1 244 ? -2.127 12.452 0.269 1.00 89.25 244 SER A N 1
ATOM 1830 C CA . SER A 1 244 ? -3.123 11.431 -0.068 1.00 89.25 244 SER A CA 1
ATOM 1831 C C . SER A 1 244 ? -3.755 10.776 1.162 1.00 89.25 244 SER A C 1
ATOM 1833 O O . SER A 1 244 ? -4.754 10.064 1.031 1.00 89.25 244 SER A O 1
ATOM 1835 N N . LEU A 1 245 ? -3.180 11.005 2.348 1.00 90.00 245 LEU A N 1
ATOM 1836 C CA . LEU A 1 245 ? -3.725 10.506 3.599 1.00 90.00 245 LEU A CA 1
ATOM 1837 C C . LEU A 1 245 ? -4.985 11.274 4.001 1.00 90.00 245 LEU A C 1
ATOM 1839 O O . LEU A 1 245 ? -5.128 12.479 3.751 1.00 90.00 245 LEU A O 1
ATOM 1843 N N . GLN A 1 246 ? -5.871 10.583 4.719 1.00 86.44 246 GLN A N 1
ATOM 1844 C CA . GLN A 1 246 ? -6.985 11.226 5.411 1.00 86.44 246 GLN A CA 1
ATOM 1845 C C . GLN A 1 246 ? -6.462 12.358 6.310 1.00 86.44 246 GLN A C 1
ATOM 1847 O O . GLN A 1 246 ? -5.463 12.189 7.008 1.00 86.44 246 GLN A O 1
ATOM 1852 N N . GLY A 1 247 ? -7.128 13.515 6.284 1.00 84.81 247 GLY A N 1
ATOM 1853 C CA . GLY A 1 247 ? -6.720 14.673 7.073 1.00 84.81 247 GLY A CA 1
ATOM 1854 C C . GLY A 1 247 ? -7.873 15.451 7.694 1.00 84.81 247 GLY A C 1
ATOM 1855 O O . GLY A 1 247 ? -9.044 15.212 7.389 1.00 84.81 247 GLY A O 1
ATOM 1856 N N . THR A 1 248 ? -7.540 16.356 8.613 1.00 79.88 248 THR A N 1
ATOM 1857 C CA . THR A 1 248 ? -8.507 17.193 9.334 1.00 79.88 248 THR A CA 1
ATOM 1858 C C . THR A 1 248 ? -8.923 18.389 8.480 1.00 79.88 248 THR A C 1
ATOM 1860 O O . THR A 1 248 ? -8.186 19.366 8.395 1.00 79.88 248 THR A O 1
ATOM 1863 N N . GLY A 1 249 ? -10.108 18.330 7.869 1.00 71.44 249 GLY A N 1
ATOM 1864 C CA . GLY A 1 249 ? -10.707 19.470 7.164 1.00 71.44 249 GLY A CA 1
ATOM 1865 C C . GLY A 1 249 ? -9.857 20.051 6.023 1.00 71.44 249 GLY A C 1
ATOM 1866 O O . GLY A 1 249 ? -8.929 19.419 5.517 1.00 71.44 249 GLY A O 1
ATOM 1867 N N . SER A 1 250 ? -10.212 21.262 5.589 1.00 67.38 250 SER A N 1
ATOM 1868 C CA . SER A 1 250 ? -9.343 22.089 4.749 1.00 67.38 250 SER A CA 1
ATOM 1869 C C . SER A 1 250 ? -8.199 22.628 5.608 1.00 67.38 250 SER A C 1
ATOM 1871 O O . SER A 1 250 ? -8.445 23.034 6.744 1.00 67.38 250 SER A O 1
ATOM 1873 N N . GLY A 1 251 ? -6.969 22.640 5.085 1.00 67.38 251 GLY A N 1
ATOM 1874 C CA . GLY A 1 251 ? -5.845 23.295 5.762 1.00 67.38 251 GLY A CA 1
ATOM 1875 C C . GLY A 1 251 ? -6.131 24.767 6.070 1.00 67.38 251 GLY A C 1
ATOM 1876 O O . GLY A 1 251 ? -7.126 25.343 5.620 1.00 67.38 251 GLY A O 1
ATOM 1877 N N . THR A 1 252 ? -5.289 25.366 6.897 1.00 73.38 252 THR A N 1
ATOM 1878 C CA . THR A 1 252 ? -5.515 26.722 7.402 1.00 73.38 252 THR A CA 1
ATOM 1879 C C . THR A 1 252 ? -5.213 27.780 6.331 1.00 73.38 252 THR A C 1
ATOM 1881 O O . THR A 1 252 ? -4.433 27.525 5.410 1.00 73.38 252 THR A O 1
ATOM 1884 N N . PRO A 1 253 ? -5.810 28.987 6.426 1.00 72.69 253 PRO A N 1
ATOM 1885 C CA . PRO A 1 253 ? -5.575 30.072 5.464 1.00 72.69 253 PRO A CA 1
ATOM 1886 C C . PRO A 1 253 ? -4.109 30.514 5.335 1.00 72.69 253 PRO A C 1
ATOM 1888 O O . PRO A 1 253 ? -3.745 31.138 4.345 1.00 72.69 253 PRO A O 1
ATOM 1891 N N . ASP A 1 254 ? -3.269 30.195 6.322 1.00 77.50 254 ASP A N 1
ATOM 1892 C CA . ASP A 1 254 ? -1.824 30.456 6.319 1.00 77.50 254 ASP A CA 1
ATOM 1893 C C . ASP A 1 254 ? -1.018 29.452 5.467 1.00 77.50 254 ASP A C 1
ATOM 1895 O O . ASP A 1 254 ? 0.206 29.543 5.392 1.00 77.50 254 ASP A O 1
ATOM 1899 N N . GLY A 1 255 ? -1.693 28.493 4.827 1.00 75.25 255 GLY A N 1
ATOM 1900 C CA . GLY A 1 255 ? -1.074 27.467 3.998 1.00 75.25 255 GLY A CA 1
ATOM 1901 C C . GLY A 1 255 ? -0.599 26.237 4.770 1.00 75.25 255 GLY A C 1
ATOM 1902 O O . GLY A 1 255 ? -0.103 25.305 4.133 1.00 75.25 255 GLY A O 1
ATOM 1903 N N . THR A 1 256 ? -0.781 26.170 6.095 1.00 80.62 256 THR A N 1
ATOM 1904 C CA . THR A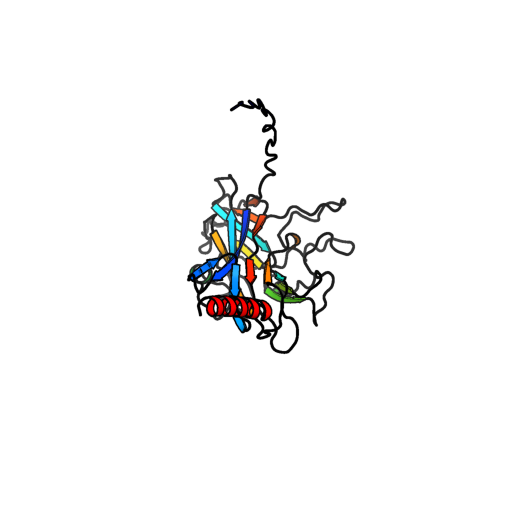 1 256 ? -0.392 24.984 6.870 1.00 80.62 256 THR A CA 1
ATOM 1905 C C . THR A 1 256 ? -1.210 23.769 6.412 1.00 80.62 256 THR A C 1
ATOM 1907 O O . THR A 1 256 ? -2.449 23.822 6.384 1.00 80.62 256 THR A O 1
ATOM 1910 N N . PRO A 1 257 ? -0.549 22.657 6.032 1.00 79.31 257 PRO A N 1
ATOM 1911 C CA . PRO A 1 257 ? -1.245 21.439 5.649 1.00 79.31 257 PRO A CA 1
ATOM 1912 C C . PRO A 1 257 ? -2.135 20.925 6.787 1.00 79.31 257 PRO A C 1
ATOM 1914 O O . PRO A 1 257 ? -1.752 21.009 7.957 1.00 79.31 257 PRO A O 1
ATOM 1917 N N . PRO A 1 258 ? -3.301 20.335 6.478 1.00 82.81 258 PRO A N 1
ATOM 1918 C CA . PRO A 1 258 ? -4.121 19.708 7.503 1.00 82.81 258 PRO A CA 1
ATOM 1919 C C . PRO A 1 258 ? -3.378 18.518 8.123 1.00 82.81 258 PRO A C 1
ATOM 1921 O O . PRO A 1 258 ? -2.630 17.808 7.440 1.00 82.81 258 PRO A O 1
ATOM 1924 N N . PHE A 1 259 ? -3.629 18.268 9.409 1.00 86.69 259 PHE A N 1
ATOM 1925 C CA . PHE A 1 259 ? -3.093 17.104 10.107 1.00 86.69 259 PHE A CA 1
ATOM 1926 C C . PHE A 1 259 ? -3.541 15.823 9.402 1.00 86.69 259 PHE A C 1
ATOM 1928 O O . PHE A 1 259 ? -4.732 15.644 9.142 1.00 86.69 259 PHE A O 1
ATOM 1935 N N . ARG A 1 260 ? -2.586 14.946 9.083 1.00 90.12 260 ARG A N 1
ATOM 1936 C CA . ARG A 1 260 ? -2.817 13.676 8.385 1.00 90.12 260 ARG A CA 1
ATOM 1937 C C . ARG A 1 260 ? -2.798 12.529 9.372 1.00 90.12 260 ARG A C 1
ATOM 1939 O O . ARG A 1 260 ? -1.872 12.429 10.177 1.00 90.12 260 ARG A O 1
ATOM 1946 N N . PHE A 1 261 ? -3.812 11.675 9.306 1.00 92.75 261 PHE A N 1
ATOM 1947 C CA . PHE A 1 261 ? -4.048 10.697 10.351 1.00 92.75 261 PHE A CA 1
ATOM 1948 C C . PHE A 1 261 ? -4.573 9.356 9.853 1.00 92.75 261 PHE A C 1
ATOM 1950 O O . PHE A 1 261 ? -5.164 9.221 8.782 1.00 92.75 261 PHE A O 1
ATOM 1957 N N . MET A 1 262 ? -4.387 8.369 10.718 1.00 94.38 262 MET A N 1
ATOM 1958 C CA . MET A 1 262 ? -5.109 7.107 10.743 1.00 94.38 262 MET A CA 1
ATOM 1959 C C . MET A 1 262 ? -6.054 7.117 11.944 1.00 94.38 262 MET A C 1
ATOM 1961 O O . MET A 1 262 ? -5.843 7.862 12.902 1.00 94.38 262 MET A O 1
ATOM 1965 N N . THR A 1 263 ? -7.107 6.306 11.901 1.00 95.31 263 THR A N 1
ATOM 1966 C CA . THR A 1 263 ? -7.986 6.099 13.054 1.00 95.31 263 THR A CA 1
ATOM 1967 C C . THR A 1 263 ? -7.851 4.697 13.617 1.00 95.31 263 THR A C 1
ATOM 1969 O O . THR A 1 263 ? -7.751 3.727 12.866 1.00 95.31 263 THR A O 1
ATOM 1972 N N . TRP A 1 264 ? -7.914 4.596 14.940 1.00 96.38 264 TRP A N 1
ATOM 1973 C CA . TRP A 1 264 ? -7.860 3.350 15.699 1.00 96.38 264 TRP A CA 1
ATOM 1974 C C . TRP A 1 264 ? -9.067 3.239 16.614 1.00 96.38 264 TRP A C 1
ATOM 1976 O O . TRP A 1 264 ? -9.414 4.210 17.279 1.00 96.38 264 TRP A O 1
ATOM 1986 N N . GLN A 1 265 ? -9.711 2.076 16.665 1.00 95.81 265 GLN A N 1
ATOM 1987 C CA . GLN A 1 265 ? -10.834 1.840 17.566 1.00 95.81 265 GLN A CA 1
ATOM 1988 C C . GLN A 1 265 ? -10.335 1.706 19.010 1.00 95.81 265 GLN A C 1
ATOM 1990 O O . GLN A 1 265 ? -9.388 0.965 19.281 1.00 95.81 265 GLN A O 1
ATOM 1995 N N . THR A 1 266 ? -11.005 2.403 19.926 1.00 97.00 266 THR A N 1
ATOM 1996 C CA . THR A 1 266 ? -10.740 2.378 21.374 1.00 97.00 266 THR A CA 1
ATOM 1997 C C . THR A 1 266 ? -11.843 1.688 22.174 1.00 97.00 266 THR A C 1
ATOM 1999 O O . THR A 1 266 ? -11.666 1.389 23.350 1.00 97.00 266 THR A O 1
ATOM 2002 N N . THR A 1 267 ? -12.993 1.418 21.547 1.00 95.88 267 THR A N 1
ATOM 2003 C CA . THR A 1 267 ? -14.082 0.619 22.123 1.00 95.88 267 THR A CA 1
ATOM 2004 C C . THR A 1 267 ? -14.701 -0.313 21.079 1.00 95.88 267 THR A C 1
ATOM 2006 O O . THR A 1 267 ? -14.695 -0.020 19.880 1.00 95.88 267 THR A O 1
ATOM 2009 N N . GLN A 1 268 ? -15.314 -1.412 21.529 1.00 95.00 268 GLN A N 1
ATOM 2010 C CA . GLN A 1 268 ? -16.026 -2.357 20.654 1.00 95.00 268 GLN A CA 1
ATOM 2011 C C . GLN A 1 268 ? -17.219 -1.742 19.899 1.00 95.00 268 GLN A C 1
ATOM 2013 O O . GLN A 1 268 ? -17.703 -2.340 18.942 1.00 95.00 268 GLN A O 1
ATOM 2018 N N . PHE A 1 269 ? -17.665 -0.551 20.311 1.00 93.62 269 PHE A N 1
ATOM 2019 C CA . PHE A 1 269 ? -18.796 0.189 19.746 1.00 93.62 269 PHE A CA 1
ATOM 2020 C C . PHE A 1 269 ? -18.379 1.259 18.723 1.00 93.62 269 PHE A C 1
ATOM 2022 O O . PHE A 1 269 ? -19.230 1.983 18.213 1.00 93.62 269 PHE A O 1
ATOM 2029 N N . GLY A 1 270 ? -17.084 1.349 18.389 1.00 86.44 270 GLY A N 1
ATOM 2030 C CA . GLY A 1 270 ? -16.598 2.166 17.274 1.00 86.44 270 GLY A CA 1
ATOM 2031 C C . GLY A 1 270 ? -16.123 3.571 17.638 1.00 86.44 270 GLY A C 1
ATOM 2032 O O . GLY A 1 270 ? -15.958 4.394 16.742 1.00 86.44 270 GLY A O 1
ATOM 2033 N N . THR A 1 271 ? -15.868 3.866 18.916 1.00 93.62 271 THR A N 1
ATOM 2034 C CA . THR A 1 271 ? -15.124 5.083 19.285 1.00 93.62 271 THR A CA 1
ATOM 2035 C C . THR A 1 271 ? -13.717 5.010 18.697 1.00 93.62 271 THR A C 1
ATOM 2037 O O . THR A 1 271 ? -13.084 3.957 18.784 1.00 93.62 271 THR A O 1
ATOM 2040 N N . THR A 1 272 ? -13.219 6.104 18.111 1.00 95.00 272 THR A N 1
ATOM 2041 C CA . THR A 1 272 ? -11.897 6.130 17.470 1.00 95.00 272 THR A CA 1
ATOM 2042 C C . THR A 1 272 ? -10.970 7.205 18.022 1.00 95.00 272 THR A C 1
ATOM 2044 O O . THR A 1 272 ? -11.403 8.324 18.284 1.00 95.00 272 THR A O 1
ATOM 2047 N N . LEU A 1 273 ? -9.680 6.888 18.091 1.00 95.69 273 LEU A N 1
ATOM 2048 C CA . LEU A 1 273 ? -8.567 7.820 18.254 1.00 95.69 273 LEU A CA 1
ATOM 2049 C C . LEU A 1 273 ? -7.992 8.178 16.877 1.00 95.69 273 LEU A C 1
ATOM 2051 O O . LEU A 1 273 ? -7.840 7.286 16.045 1.00 95.69 273 LEU A O 1
ATOM 2055 N N . GLN A 1 274 ? -7.648 9.447 16.647 1.00 95.50 274 GLN A N 1
ATOM 2056 C CA . GLN A 1 274 ? -6.844 9.873 15.496 1.00 95.50 274 GLN A CA 1
ATOM 2057 C C . GLN A 1 274 ? -5.368 9.921 15.885 1.00 95.50 274 GLN A C 1
ATOM 2059 O O . GLN A 1 274 ? -5.025 10.470 16.929 1.00 95.50 274 GLN A O 1
ATOM 2064 N N . SER A 1 275 ? -4.501 9.391 15.032 1.00 95.56 275 SER A N 1
ATOM 2065 C CA . SER A 1 275 ? -3.057 9.355 15.255 1.00 95.56 275 SER A CA 1
ATOM 2066 C C . SER A 1 275 ? -2.298 9.749 13.994 1.00 95.56 275 SER A C 1
ATOM 2068 O O . SER A 1 275 ? -2.682 9.382 12.881 1.00 95.56 275 SER A O 1
ATOM 2070 N N . GLY A 1 276 ? -1.203 10.492 14.171 1.00 94.81 276 GLY A N 1
ATOM 2071 C CA . GLY A 1 276 ? -0.320 10.872 13.070 1.00 94.81 276 GLY A CA 1
ATOM 2072 C C . GLY A 1 276 ? 0.331 9.642 12.440 1.00 94.81 276 GLY A C 1
ATOM 2073 O O . GLY A 1 276 ? 0.534 8.632 13.117 1.00 94.81 276 GLY A O 1
ATOM 2074 N N . VAL A 1 277 ? 0.674 9.733 11.155 1.00 95.50 277 VAL A N 1
ATOM 2075 C CA . VAL A 1 277 ? 1.188 8.598 10.376 1.00 95.50 277 VAL A CA 1
ATOM 2076 C C . VAL A 1 277 ? 2.635 8.825 9.939 1.00 95.50 277 VAL A C 1
ATOM 2078 O O . VAL A 1 277 ? 2.938 9.816 9.284 1.00 95.50 277 VAL A O 1
ATOM 2081 N N . LEU A 1 278 ? 3.511 7.873 10.263 1.00 96.25 278 LEU A N 1
ATOM 2082 C CA . LEU A 1 278 ? 4.828 7.694 9.661 1.00 96.25 278 LEU A CA 1
ATOM 2083 C C . LEU A 1 278 ? 4.697 6.751 8.461 1.00 96.25 278 LEU A C 1
ATOM 2085 O O . LEU A 1 278 ? 4.174 5.645 8.606 1.00 96.25 278 LEU A O 1
ATOM 2089 N N . ILE A 1 279 ? 5.181 7.172 7.297 1.00 97.00 279 ILE A N 1
ATOM 2090 C CA . ILE A 1 279 ? 5.192 6.365 6.073 1.00 97.00 279 ILE A CA 1
ATOM 2091 C C . ILE A 1 279 ? 6.609 5.830 5.858 1.00 97.00 279 ILE A C 1
ATOM 2093 O O . ILE A 1 279 ? 7.576 6.586 5.911 1.00 97.00 279 ILE A O 1
ATOM 2097 N N . GLU A 1 280 ? 6.730 4.525 5.634 1.00 98.00 280 GLU A N 1
ATOM 2098 C CA . GLU A 1 280 ? 7.990 3.854 5.314 1.00 98.00 280 GLU A CA 1
ATOM 2099 C C . GLU A 1 280 ? 7.899 3.270 3.895 1.00 98.00 280 GLU A C 1
ATOM 2101 O O . GLU A 1 280 ? 7.155 2.301 3.696 1.00 98.00 280 GLU A O 1
ATOM 2106 N N . PRO A 1 281 ? 8.611 3.845 2.909 1.00 98.50 281 PRO A N 1
ATOM 2107 C CA . PRO A 1 281 ? 8.535 3.406 1.521 1.00 98.50 281 PRO A CA 1
ATOM 2108 C C . PRO A 1 281 ? 9.257 2.074 1.291 1.00 98.50 281 PRO A C 1
ATOM 2110 O O . PRO A 1 281 ? 10.094 1.644 2.091 1.00 98.50 281 PRO A O 1
ATOM 2113 N N . ALA A 1 282 ? 8.967 1.454 0.147 1.00 98.56 282 ALA A N 1
ATOM 2114 C CA . ALA A 1 282 ? 9.703 0.307 -0.374 1.00 98.56 282 ALA A CA 1
ATOM 2115 C C . ALA A 1 282 ? 10.448 0.672 -1.661 1.00 98.56 282 ALA A C 1
ATOM 2117 O O . ALA A 1 282 ? 10.015 1.546 -2.410 1.00 98.56 282 ALA A O 1
ATOM 2118 N N . THR A 1 283 ? 11.539 -0.032 -1.951 1.00 98.62 283 THR A N 1
ATOM 2119 C CA . THR A 1 283 ? 12.356 0.201 -3.149 1.00 98.62 283 THR A CA 1
ATOM 2120 C C . THR A 1 283 ? 12.516 -1.079 -3.964 1.00 98.62 283 THR A C 1
ATOM 2122 O O . THR A 1 283 ? 12.783 -2.149 -3.428 1.00 98.62 283 THR A O 1
ATOM 2125 N N . ILE A 1 284 ? 12.399 -0.979 -5.282 1.00 98.38 284 ILE A N 1
ATOM 2126 C CA . ILE A 1 284 ? 12.763 -2.040 -6.221 1.00 98.38 284 ILE A CA 1
ATOM 2127 C C . ILE A 1 284 ? 13.982 -1.547 -6.989 1.00 98.38 284 ILE A C 1
ATOM 2129 O O . ILE A 1 284 ? 13.916 -0.567 -7.734 1.00 98.38 284 ILE A O 1
ATOM 2133 N N . VAL A 1 285 ? 15.110 -2.214 -6.777 1.00 97.25 285 VAL A N 1
ATOM 2134 C CA . VAL A 1 285 ? 16.364 -1.931 -7.468 1.00 97.25 285 VAL A CA 1
ATOM 2135 C C . VAL A 1 285 ? 16.383 -2.720 -8.767 1.00 97.25 285 VAL A C 1
ATOM 2137 O O . VAL A 1 285 ? 16.297 -3.948 -8.754 1.00 97.25 285 VAL A O 1
ATOM 2140 N N . ILE A 1 286 ? 16.507 -2.012 -9.887 1.00 93.81 286 ILE A N 1
ATOM 2141 C CA . ILE A 1 286 ? 16.634 -2.620 -11.211 1.00 93.81 286 ILE A CA 1
ATOM 2142 C C . ILE A 1 286 ? 18.089 -2.438 -11.648 1.00 93.81 286 ILE A C 1
ATOM 2144 O O . ILE A 1 286 ? 18.517 -1.302 -11.872 1.00 93.81 286 ILE A O 1
ATOM 2148 N N . PRO A 1 287 ? 18.891 -3.518 -11.714 1.00 88.06 287 PRO A N 1
ATOM 2149 C CA . PRO A 1 287 ? 20.293 -3.411 -12.088 1.00 88.06 287 PRO A CA 1
ATOM 2150 C C . PRO A 1 287 ? 20.432 -2.829 -13.493 1.00 88.06 287 PRO A C 1
ATOM 2152 O O . PRO A 1 287 ? 19.867 -3.359 -14.447 1.00 88.06 287 PRO A O 1
ATOM 2155 N N . THR A 1 288 ? 21.220 -1.766 -13.634 1.00 80.56 288 THR A N 1
ATOM 2156 C CA . THR A 1 288 ? 21.526 -1.214 -14.957 1.00 80.56 288 THR A CA 1
ATOM 2157 C C . THR A 1 288 ? 22.627 -2.044 -15.626 1.00 80.56 288 THR A C 1
ATOM 2159 O O . THR A 1 288 ? 23.540 -2.518 -14.934 1.00 80.56 288 THR A O 1
ATOM 2162 N N . PRO A 1 289 ? 22.638 -2.178 -16.964 1.00 75.31 289 PRO A N 1
ATOM 2163 C CA . PRO A 1 289 ? 23.685 -2.915 -17.677 1.00 75.31 289 PRO A CA 1
ATOM 2164 C C . PRO A 1 289 ? 25.113 -2.460 -17.318 1.00 75.31 289 PRO A C 1
ATOM 2166 O O . PRO A 1 289 ? 26.031 -3.276 -17.214 1.00 75.31 289 PRO A O 1
ATOM 2169 N N . ALA A 1 290 ? 25.297 -1.165 -17.033 1.00 72.62 290 ALA A N 1
ATOM 2170 C CA . ALA A 1 290 ? 26.578 -0.595 -16.613 1.00 72.62 290 ALA A CA 1
ATOM 2171 C C . ALA A 1 290 ? 27.099 -1.180 -15.286 1.00 72.62 290 ALA A C 1
ATOM 2173 O O . ALA A 1 290 ? 28.300 -1.431 -15.150 1.00 72.62 290 ALA A O 1
ATOM 2174 N N . THR A 1 291 ? 26.215 -1.447 -14.316 1.00 69.25 291 THR A N 1
ATOM 2175 C CA . THR A 1 291 ? 26.615 -2.067 -13.040 1.00 69.25 291 THR A CA 1
ATOM 2176 C C . THR A 1 291 ? 27.074 -3.513 -13.219 1.00 69.25 291 THR A C 1
ATOM 2178 O O . THR A 1 291 ? 28.083 -3.908 -12.632 1.00 69.25 291 THR A O 1
ATOM 2181 N N . LEU A 1 292 ? 26.419 -4.279 -14.097 1.00 67.75 292 LEU A N 1
ATOM 2182 C CA . LEU A 1 292 ? 26.834 -5.646 -14.428 1.00 67.75 292 LEU A CA 1
ATOM 2183 C C . LEU A 1 292 ? 28.196 -5.671 -15.137 1.00 67.75 292 LEU A C 1
ATOM 2185 O O . LEU A 1 292 ? 29.053 -6.492 -14.802 1.00 67.75 292 LEU A O 1
ATOM 2189 N N . GLY A 1 293 ? 28.429 -4.730 -16.056 1.00 68.88 293 GLY A N 1
ATOM 2190 C CA . GLY A 1 293 ? 29.713 -4.577 -16.742 1.00 68.88 293 GLY A CA 1
ATOM 2191 C C . GLY A 1 293 ? 30.876 -4.279 -15.788 1.00 68.88 293 GLY A C 1
ATOM 2192 O O . GLY A 1 293 ? 31.943 -4.881 -15.915 1.00 68.88 293 GLY A O 1
ATOM 2193 N N . LEU A 1 294 ? 30.673 -3.409 -14.791 1.00 71.69 294 LEU A N 1
ATOM 2194 C CA . LEU A 1 294 ? 31.700 -3.082 -13.793 1.00 71.69 294 LEU A CA 1
ATOM 2195 C C . LEU A 1 294 ? 32.042 -4.268 -12.882 1.00 71.69 294 LEU A C 1
ATOM 2197 O O . LEU A 1 294 ? 33.221 -4.512 -12.622 1.00 71.69 294 LEU A O 1
ATOM 2201 N N . VAL A 1 295 ? 31.044 -5.036 -12.431 1.00 72.69 295 VAL A N 1
ATOM 2202 C CA . VAL A 1 295 ? 31.281 -6.246 -11.622 1.00 72.69 295 VAL A CA 1
ATOM 2203 C C . VAL A 1 295 ? 32.041 -7.296 -12.434 1.00 72.69 295 VAL A C 1
ATOM 2205 O O . VAL A 1 295 ? 33.031 -7.850 -11.950 1.00 72.69 295 VAL A O 1
ATOM 2208 N N . ALA A 1 296 ? 31.647 -7.524 -13.690 1.00 69.75 296 ALA A N 1
ATOM 2209 C CA . ALA A 1 296 ? 32.344 -8.447 -14.583 1.00 69.75 296 ALA A CA 1
ATOM 2210 C C . ALA A 1 296 ? 33.799 -8.012 -14.844 1.00 69.75 296 ALA A C 1
ATOM 2212 O O . ALA A 1 296 ? 34.713 -8.838 -14.784 1.00 69.75 296 ALA A O 1
ATOM 2213 N N . ALA A 1 297 ? 34.042 -6.715 -15.061 1.00 73.00 297 ALA A N 1
ATOM 2214 C CA . ALA A 1 297 ? 35.387 -6.171 -15.237 1.00 73.00 297 ALA A CA 1
ATOM 2215 C C . ALA A 1 297 ? 36.247 -6.320 -13.968 1.00 73.00 297 ALA A C 1
ATOM 2217 O O . ALA A 1 297 ? 37.405 -6.734 -14.055 1.00 73.00 297 ALA A O 1
ATOM 2218 N N . ALA A 1 298 ? 35.688 -6.053 -12.784 1.00 69.19 298 ALA A N 1
ATOM 2219 C CA . ALA A 1 298 ? 36.385 -6.227 -11.510 1.00 69.19 298 ALA A CA 1
ATOM 2220 C C . ALA A 1 298 ? 36.749 -7.700 -11.239 1.00 69.19 298 ALA A C 1
ATOM 2222 O O . ALA A 1 298 ? 37.868 -7.992 -10.805 1.00 69.19 298 ALA A O 1
ATOM 2223 N N . LEU A 1 299 ? 35.848 -8.641 -11.545 1.00 75.56 299 LEU A N 1
ATOM 2224 C CA . LEU A 1 299 ? 36.131 -10.079 -11.466 1.00 75.56 299 LEU A CA 1
ATOM 2225 C C . LEU A 1 299 ? 37.219 -10.496 -12.466 1.00 75.56 299 LEU A C 1
ATOM 2227 O O . LEU A 1 299 ? 38.145 -11.218 -12.097 1.00 75.56 299 LEU A O 1
ATOM 2231 N N . GLY A 1 300 ? 37.169 -9.985 -13.699 1.00 75.12 300 GLY A N 1
ATOM 2232 C CA . GLY A 1 300 ? 38.196 -10.228 -14.714 1.00 75.12 300 GLY A CA 1
ATOM 2233 C C . GLY A 1 300 ? 39.587 -9.725 -14.306 1.00 75.12 300 GLY A C 1
ATOM 2234 O O . GLY A 1 300 ? 40.578 -10.428 -14.506 1.00 75.12 300 GLY A O 1
ATOM 2235 N N . ILE A 1 301 ? 39.678 -8.544 -13.681 1.00 77.88 301 ILE A N 1
ATOM 2236 C CA . ILE A 1 301 ? 40.945 -7.991 -13.170 1.00 77.88 301 ILE A CA 1
ATOM 2237 C C . ILE A 1 301 ? 41.506 -8.856 -12.034 1.00 77.88 301 ILE A C 1
ATOM 2239 O O . ILE A 1 301 ? 42.704 -9.143 -12.029 1.00 77.88 301 ILE A 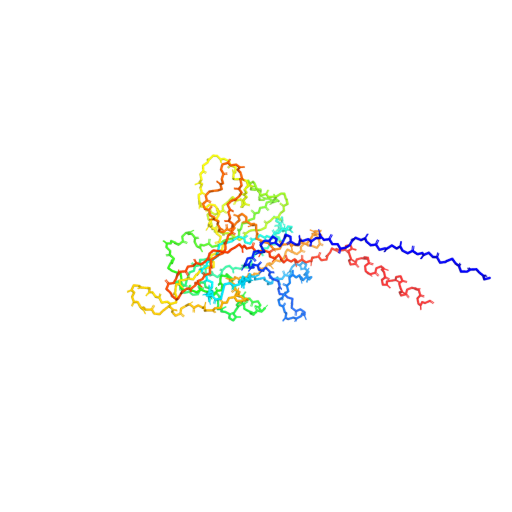O 1
ATOM 2243 N N . ASN A 1 302 ? 40.664 -9.306 -11.097 1.00 66.31 302 ASN A N 1
ATOM 2244 C CA . ASN A 1 302 ? 41.109 -10.173 -10.003 1.00 66.31 302 ASN A CA 1
ATOM 2245 C C . ASN A 1 302 ? 41.579 -11.543 -10.513 1.00 66.31 302 ASN A C 1
ATOM 2247 O O . ASN A 1 302 ? 42.653 -11.999 -10.130 1.00 66.31 302 ASN A O 1
ATOM 2251 N N . LEU A 1 303 ? 40.855 -12.157 -11.453 1.00 73.06 303 LEU A N 1
ATOM 2252 C CA . LEU A 1 303 ? 41.271 -13.421 -12.075 1.00 73.06 303 LEU A CA 1
ATOM 2253 C C . LEU A 1 303 ? 42.590 -13.292 -12.853 1.00 73.06 303 LEU A C 1
ATOM 2255 O O . LEU A 1 303 ? 43.381 -14.233 -12.877 1.00 73.06 303 LEU A O 1
ATOM 2259 N N . ARG A 1 304 ? 42.859 -12.129 -13.462 1.00 76.38 304 ARG A N 1
ATOM 2260 C CA . ARG A 1 304 ? 44.114 -11.864 -14.184 1.00 76.38 304 ARG A CA 1
ATOM 2261 C C . ARG A 1 304 ? 45.307 -11.602 -13.258 1.00 76.38 304 ARG A C 1
ATOM 2263 O O . ARG A 1 304 ? 46.430 -11.808 -13.690 1.00 76.38 304 ARG A O 1
ATOM 2270 N N . ARG A 1 305 ? 45.089 -11.174 -12.008 1.00 71.62 305 ARG A N 1
ATOM 2271 C CA . ARG A 1 305 ? 46.157 -10.982 -11.002 1.00 71.62 305 ARG A CA 1
ATOM 2272 C C . ARG A 1 305 ? 46.633 -12.280 -10.345 1.00 71.62 305 ARG A C 1
ATOM 2274 O O . ARG A 1 305 ? 47.679 -12.275 -9.708 1.00 71.62 305 ARG A O 1
ATOM 2281 N N . HIS A 1 306 ? 45.877 -13.366 -10.485 1.00 64.81 306 HIS A N 1
ATOM 2282 C CA . HIS A 1 306 ? 46.209 -14.683 -9.930 1.00 64.81 306 HIS A CA 1
ATOM 2283 C C . HIS A 1 306 ? 46.806 -15.658 -10.960 1.00 64.81 306 HIS A C 1
ATOM 2285 O O . HIS A 1 306 ? 46.912 -16.851 -10.678 1.00 64.81 306 HIS A O 1
ATOM 2291 N N . ARG A 1 307 ? 47.184 -15.167 -12.143 1.00 61.06 307 ARG A N 1
ATOM 2292 C CA . ARG A 1 307 ? 47.971 -15.895 -13.146 1.00 61.06 307 ARG A CA 1
ATOM 2293 C C . ARG A 1 307 ? 49.320 -15.218 -13.305 1.00 61.06 307 ARG A C 1
ATOM 2295 O O . ARG A 1 307 ? 50.303 -15.961 -13.491 1.00 61.06 307 ARG A O 1
#

Secondary structure (DSSP, 8-state):
------------------------SEEEEEEEEETTTTEEESEEE--TT-EEEEEEEEEE-SS-TT--EEEEEEE--EEES---SSSS--EEPPBGGGGB--TTSTT-SB-HHHHH--S--SSBEEB--S----S-GGGSBEEEEEEBTTB--TTPPSS-EEEEEETT--S---SSPSSSS--TTTTS-SEEEE---SB-TTT--B-TT----SSSEEEEEEEEE--S-SS--SPEEEE--GGGS-BSSSPPTT-PPPPBEEEEE-STT--EEEEEEEEE-EEEE---HHHHHHHHHHHHHHHHHT-

Sequence (307 aa):
MKPITTASALVLVAAFANIAAAQPESRVQLQVFDPALNAWTNSINAAPGSRVEWRVRVSYTGTNTNVFALGGLRYQPTFSNIDNTGPNFDDLAPWRNGGNQGNGIPNSMLSAAEGESGAPLDSYGRVVYGATTAASASQNTITTWRHGGDFPRPFTPPGSWLRVAGISENIWPQWPQPGDFPVGSFGTRGVLANQQAAVNPVTGLVNTWHIAGTQNLVVFRGALLLSTDTDRTGNITIDIPQESLQGTGSGTPDGTPPFRFMTWQTTQFGTTLQSGVLIEPATIVIPTPATLGLVAAALGINLRRHR

Foldseek 3Di:
DDDDDDDDDDDDDDDPPPPVVPPFQKEKEKWKQDPVVRDTDQEDEDAFQDKIKMFIWMFGNDDDPLFWAFAKKFFKKKKFLWAPDDDFTKDWQAAFVQQFDFPVDPRNEAEQVRLRGPDDDNHWWWYQAAGDPPPDRQLGRKDKDWDDDVHHAPPDPPHTMIMIWGPPQRHDQDFPDPDDDDPVRNLHTGRMQHHAFQAAPPPRDGGPSHDIDRGTHTTTMIMMRGGNDLQRDDKMKIWTPQSSIDFDPCDDPVRHHGQGWTWTASDSNNDIDTTGYDYHIGIHHHDHPVNVVVVVVVVVVVVVVVD